Protein AF-A0AAN8F8U1-F1 (afdb_monomer_lite)

Sequence (210 aa):
MSDAEDRLMVDLFRGYNSLVQPVRNKTELPMIVKIAMQLILLINVDEKEQVMHTNVWLTLKWRDFQMQWEPKDYDGITQIRVAPDKIWLPDIVLFNNADGNYEVSFMCNALVHHTGEVLWVPPAIYRSSCIIAKMDFHLIQYRDDWKFVATVVDRVLLYGFFGITLGGTIGILFSAPTIFERVDEQKRLQKLINLYKQGLPENDTYTPLL

Structure (mmCIF, N/CA/C/O backbone):
data_AF-A0AAN8F8U1-F1
#
_entry.id   AF-A0AAN8F8U1-F1
#
loop_
_atom_site.group_PDB
_atom_site.id
_atom_site.type_symbol
_atom_site.label_atom_id
_atom_site.label_alt_id
_atom_site.label_comp_id
_atom_site.label_asym_id
_atom_site.label_entity_id
_atom_site.label_seq_id
_atom_site.pdbx_PDB_ins_code
_atom_site.Cartn_x
_atom_site.Cartn_y
_atom_site.Cartn_z
_atom_site.occupancy
_atom_site.B_iso_or_equiv
_atom_site.auth_seq_id
_atom_site.auth_comp_id
_atom_site.auth_asym_id
_atom_site.auth_atom_id
_atom_site.pdbx_PDB_model_num
ATOM 1 N N . MET A 1 1 ? -6.696 -18.655 22.437 1.00 59.41 1 MET A N 1
ATOM 2 C CA . MET A 1 1 ? -6.944 -17.280 22.900 1.00 59.41 1 MET A CA 1
ATOM 3 C C . MET A 1 1 ? -6.844 -17.313 24.417 1.00 59.41 1 MET A C 1
ATOM 5 O O . MET A 1 1 ? -7.156 -18.362 24.974 1.00 59.41 1 MET A O 1
ATOM 9 N N . SER A 1 2 ? -6.310 -16.284 25.078 1.00 79.56 2 SER A N 1
ATOM 10 C CA . SER A 1 2 ? -6.397 -16.225 26.546 1.00 79.56 2 SER A CA 1
ATOM 11 C C . SER A 1 2 ? -7.830 -15.871 26.948 1.00 79.56 2 SER A C 1
ATOM 13 O O . SER A 1 2 ? -8.499 -15.138 26.220 1.00 79.56 2 SER A O 1
ATOM 15 N N . ASP A 1 3 ? -8.297 -16.340 28.107 1.00 89.69 3 ASP A N 1
ATOM 16 C CA . ASP A 1 3 ? -9.652 -16.027 28.592 1.00 89.69 3 ASP A CA 1
ATOM 17 C C . ASP A 1 3 ? -9.900 -14.504 28.652 1.00 89.69 3 ASP A C 1
ATOM 19 O O . ASP A 1 3 ? -11.004 -14.030 28.392 1.00 89.69 3 ASP A O 1
ATOM 23 N N . ALA A 1 4 ? -8.860 -13.713 28.945 1.00 91.69 4 ALA A N 1
ATOM 24 C CA . ALA A 1 4 ? -8.922 -12.253 28.944 1.00 91.69 4 ALA A CA 1
ATOM 25 C C . ALA A 1 4 ? -9.093 -11.649 27.537 1.00 91.69 4 ALA A C 1
ATOM 27 O O . ALA A 1 4 ? -9.860 -10.699 27.379 1.00 91.69 4 ALA A O 1
ATOM 28 N N . GLU A 1 5 ? -8.417 -12.193 26.521 1.00 92.19 5 GLU A N 1
ATOM 29 C CA . GLU A 1 5 ? -8.546 -11.750 25.126 1.00 92.19 5 GLU A CA 1
ATOM 30 C C . GLU A 1 5 ? -9.932 -12.090 24.562 1.00 92.19 5 GLU A C 1
ATOM 32 O O . GLU A 1 5 ? -10.540 -11.259 23.890 1.00 92.19 5 GLU A O 1
ATOM 37 N N . ASP A 1 6 ? -10.476 -13.264 24.901 1.00 92.75 6 ASP A N 1
ATOM 38 C CA . ASP A 1 6 ? -11.839 -13.655 24.522 1.00 92.75 6 ASP A CA 1
ATOM 39 C C . ASP A 1 6 ? -12.890 -12.717 25.129 1.00 92.75 6 ASP A C 1
ATOM 41 O O . ASP A 1 6 ? -13.785 -12.248 24.421 1.00 92.75 6 ASP A O 1
ATOM 45 N N . ARG A 1 7 ? -12.766 -12.385 26.422 1.00 94.31 7 ARG A N 1
ATOM 46 C CA . ARG A 1 7 ? -13.644 -11.396 27.073 1.00 94.31 7 ARG A CA 1
ATOM 47 C C . ARG A 1 7 ? -13.543 -10.027 26.410 1.00 94.31 7 ARG A C 1
ATOM 49 O O . ARG A 1 7 ? -14.573 -9.444 26.092 1.00 94.31 7 ARG A O 1
ATOM 56 N N . LEU A 1 8 ? -12.321 -9.548 26.156 1.00 94.62 8 LEU A N 1
ATOM 57 C CA . LEU A 1 8 ? -12.093 -8.269 25.483 1.00 94.62 8 LEU A CA 1
ATOM 58 C C . LEU A 1 8 ? -12.766 -8.241 24.110 1.00 94.62 8 LEU A C 1
ATOM 60 O O . LEU A 1 8 ? -13.444 -7.275 23.780 1.00 94.62 8 LEU A O 1
ATOM 64 N N . MET A 1 9 ? -12.616 -9.307 23.322 1.00 93.12 9 MET A N 1
ATOM 65 C CA . MET A 1 9 ? -13.273 -9.426 22.022 1.00 93.12 9 MET A CA 1
ATOM 66 C C . MET A 1 9 ? -14.799 -9.351 22.161 1.00 93.12 9 MET A C 1
ATOM 68 O O . MET A 1 9 ? -15.445 -8.600 21.435 1.00 93.12 9 MET A O 1
ATOM 72 N N . VAL A 1 10 ? -15.394 -10.089 23.100 1.00 93.56 10 VAL A N 1
ATOM 73 C CA . VAL A 1 10 ? -16.848 -10.051 23.318 1.00 93.56 10 VAL A CA 1
ATOM 74 C C . VAL A 1 10 ? -17.315 -8.650 23.713 1.00 93.56 10 VAL A C 1
ATOM 76 O O . VAL A 1 10 ? -18.301 -8.173 23.153 1.00 93.56 10 VAL A O 1
ATOM 79 N N . ASP A 1 11 ? -16.609 -7.982 24.624 1.00 93.62 11 ASP A N 1
ATOM 80 C CA . ASP A 1 11 ? -16.982 -6.657 25.121 1.00 93.62 11 ASP A CA 1
ATOM 81 C C . ASP A 1 11 ? -16.812 -5.566 24.054 1.00 93.62 11 ASP A C 1
ATOM 83 O O . ASP A 1 11 ? -17.699 -4.726 23.893 1.00 93.62 11 ASP A O 1
ATOM 87 N N . LEU A 1 12 ? -15.733 -5.613 23.265 1.00 92.88 12 LEU A N 1
ATOM 88 C CA . LEU A 1 12 ? -15.447 -4.636 22.209 1.00 92.88 12 LEU A CA 1
ATOM 89 C C . LEU A 1 12 ? -16.451 -4.710 21.053 1.00 92.88 12 LEU A C 1
ATOM 91 O O . LEU A 1 12 ? -16.868 -3.686 20.516 1.00 92.88 12 LEU A O 1
ATOM 95 N N . PHE A 1 13 ? -16.845 -5.926 20.665 1.00 93.69 13 PHE A N 1
ATOM 96 C CA . PHE A 1 13 ? -17.771 -6.151 19.551 1.00 93.69 13 PHE A CA 1
ATOM 97 C C . PHE A 1 13 ? -19.243 -6.147 19.975 1.00 93.69 13 PHE A C 1
ATOM 99 O O . PHE A 1 13 ? -20.135 -6.292 19.132 1.00 93.69 13 PHE A O 1
ATOM 106 N N . ARG A 1 14 ? -19.542 -5.942 21.262 1.00 92.69 14 ARG A N 1
ATOM 107 C CA . ARG A 1 14 ? -20.914 -5.898 21.765 1.00 92.69 14 ARG A CA 1
ATOM 108 C C . ARG A 1 14 ? -21.636 -4.640 21.281 1.00 92.69 14 ARG A C 1
ATOM 110 O O . ARG A 1 14 ? -21.518 -3.569 21.862 1.00 92.69 14 ARG A O 1
ATOM 117 N N . GLY A 1 15 ? -22.447 -4.795 20.236 1.00 87.62 15 GLY A N 1
ATOM 118 C CA . GLY A 1 15 ? -23.205 -3.687 19.644 1.00 87.62 15 GLY A CA 1
ATOM 119 C C . GLY A 1 15 ? -22.380 -2.796 18.712 1.00 87.62 15 GLY A C 1
ATOM 120 O O . GLY A 1 15 ? -22.877 -1.756 18.283 1.00 87.62 15 GLY A O 1
ATOM 121 N N . TYR A 1 16 ? -21.155 -3.208 18.372 1.00 92.69 16 TYR A N 1
ATOM 122 C CA . TYR A 1 16 ? -20.352 -2.542 17.355 1.00 92.69 16 TYR A CA 1
ATOM 123 C C . TYR A 1 16 ? -20.955 -2.779 15.967 1.00 92.69 16 TYR A C 1
ATOM 125 O O . TYR A 1 16 ? -21.299 -3.907 15.611 1.00 92.69 16 TYR A O 1
ATOM 133 N N . ASN A 1 17 ? -21.067 -1.717 15.172 1.00 89.56 17 ASN A N 1
ATOM 134 C CA . ASN A 1 17 ? -21.551 -1.793 13.800 1.00 89.56 17 ASN A CA 1
ATOM 135 C C . ASN A 1 17 ? -20.441 -1.373 12.831 1.00 89.56 17 ASN A C 1
ATOM 137 O O . ASN A 1 17 ? -20.145 -0.186 12.711 1.00 89.56 17 ASN A O 1
ATOM 141 N N . SER A 1 18 ? -19.871 -2.343 12.113 1.00 90.12 18 SER A N 1
ATOM 142 C CA . SER A 1 18 ? -18.787 -2.123 11.145 1.00 90.12 18 SER A CA 1
ATOM 143 C C . SER A 1 18 ? -19.204 -1.323 9.908 1.00 90.12 18 SER A C 1
ATOM 145 O O . SER A 1 18 ? -18.340 -0.812 9.203 1.00 90.12 18 SER A O 1
ATOM 147 N N . LEU A 1 19 ? -20.505 -1.159 9.645 1.00 87.44 19 LEU A N 1
ATOM 148 C CA . LEU A 1 19 ? -21.010 -0.370 8.514 1.00 87.44 19 LEU A CA 1
ATOM 149 C C . LEU A 1 19 ? -21.050 1.135 8.805 1.00 87.44 19 LEU A C 1
ATOM 151 O O . LEU A 1 19 ? -21.242 1.939 7.894 1.00 87.44 19 LEU A O 1
ATOM 155 N N . VAL A 1 20 ? -20.920 1.532 10.072 1.00 85.88 20 VAL A N 1
ATOM 156 C CA . VAL A 1 20 ? -21.044 2.929 10.487 1.00 85.88 20 VAL A CA 1
ATOM 157 C C . VAL A 1 20 ? -19.661 3.498 10.750 1.00 85.88 20 VAL A C 1
ATOM 159 O O . VAL A 1 20 ? -18.906 2.976 11.565 1.00 85.88 20 VAL A O 1
ATOM 162 N N . GLN A 1 21 ? -19.350 4.611 10.086 1.00 86.25 21 GLN A N 1
ATOM 163 C CA . GLN A 1 21 ? -18.108 5.331 10.337 1.00 86.25 21 GLN A CA 1
ATOM 164 C C . GLN A 1 21 ? -18.027 5.745 11.818 1.00 86.25 21 GLN A C 1
ATOM 166 O O . GLN A 1 21 ? -18.984 6.340 12.331 1.00 86.25 21 GLN A O 1
ATOM 171 N N . PRO A 1 22 ? -16.896 5.504 12.505 1.00 81.94 22 PRO A N 1
ATOM 172 C CA . PRO A 1 22 ? -16.752 5.821 13.919 1.00 81.94 22 PRO A CA 1
ATOM 173 C C . PRO A 1 22 ? -16.538 7.329 14.131 1.00 81.94 22 PRO A C 1
ATOM 175 O O . PRO A 1 22 ? -15.435 7.801 14.404 1.00 81.94 22 PRO A O 1
ATOM 178 N N . VAL A 1 23 ? -17.626 8.099 14.051 1.00 82.56 23 VAL A N 1
ATOM 179 C CA . VAL A 1 23 ? -17.681 9.532 14.379 1.00 82.56 23 VAL A CA 1
ATOM 180 C C . VAL A 1 23 ? -18.523 9.737 15.640 1.00 82.56 23 VAL A C 1
ATOM 182 O O . VAL A 1 23 ? -19.665 9.287 15.697 1.00 82.56 23 VAL A O 1
ATOM 185 N N . ARG A 1 24 ? -17.976 10.426 16.652 1.00 76.62 24 ARG A N 1
ATOM 186 C CA . ARG A 1 24 ? -18.664 10.669 17.937 1.00 76.62 24 ARG A CA 1
ATOM 187 C C . ARG A 1 24 ? -19.892 11.562 17.785 1.00 76.62 24 ARG A C 1
ATOM 189 O O . ARG A 1 24 ? -20.952 11.239 18.303 1.00 76.62 24 ARG A O 1
ATOM 196 N N . ASN A 1 25 ? -19.744 12.670 17.062 1.00 81.31 25 ASN A N 1
ATOM 197 C CA . ASN A 1 25 ? -20.810 13.625 16.784 1.00 81.31 25 ASN A CA 1
ATOM 198 C C . ASN A 1 25 ? -20.669 14.158 15.357 1.00 81.31 25 ASN A C 1
ATOM 200 O O . ASN A 1 25 ? -19.570 14.487 14.925 1.00 81.31 25 ASN A O 1
ATOM 204 N N . LYS A 1 26 ? -21.784 14.337 14.638 1.00 71.56 26 LYS A N 1
ATOM 205 C CA . LYS A 1 26 ? -21.776 14.925 13.280 1.00 71.56 26 LYS A CA 1
ATOM 206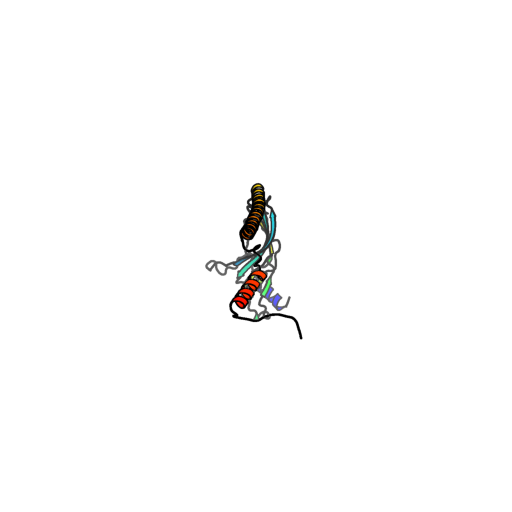 C C . LYS A 1 26 ? -21.285 16.381 13.243 1.00 71.56 26 LYS A C 1
ATOM 208 O O . LYS A 1 26 ? -20.990 16.896 12.173 1.00 71.56 26 LYS A O 1
ATOM 213 N N . THR A 1 27 ? -21.243 17.040 14.399 1.00 78.69 27 THR A N 1
ATOM 214 C CA . THR A 1 27 ? -20.740 18.405 14.600 1.00 78.69 27 THR A CA 1
ATOM 215 C C . THR A 1 27 ? -19.259 18.461 14.985 1.00 78.69 27 THR A C 1
ATOM 217 O O . THR A 1 27 ? -18.688 19.549 14.998 1.00 78.69 27 THR A O 1
ATOM 220 N N . GLU A 1 28 ? -18.634 17.328 15.317 1.00 75.31 28 GLU A N 1
ATOM 221 C CA . GLU A 1 28 ? -17.207 17.252 15.644 1.00 75.31 28 GLU A CA 1
ATOM 222 C C . GLU A 1 28 ? -16.328 17.165 14.388 1.00 75.31 28 GLU A C 1
ATOM 224 O O . GLU A 1 28 ? -16.803 16.996 13.264 1.00 75.31 28 GLU A O 1
ATOM 229 N N . LEU A 1 29 ? -15.014 17.300 14.600 1.00 71.94 29 LEU A N 1
ATOM 230 C CA . LEU A 1 29 ? -14.003 17.170 13.555 1.00 71.94 29 LEU A CA 1
ATOM 231 C C . LEU A 1 29 ? -14.134 15.823 12.815 1.00 71.94 29 LEU A C 1
ATOM 233 O O . LEU A 1 29 ? -14.373 14.793 13.452 1.00 71.94 29 LEU A O 1
ATOM 237 N N . PRO A 1 30 ? -13.934 15.807 11.485 1.00 80.31 30 PRO A N 1
ATOM 238 C CA . PRO A 1 30 ? -14.009 14.583 10.700 1.00 80.31 30 PRO A CA 1
ATOM 239 C C . PRO A 1 30 ? -12.903 13.601 11.103 1.00 80.31 30 PRO A C 1
ATOM 241 O O . PRO A 1 30 ? -11.796 13.992 11.480 1.00 80.31 30 PRO A O 1
ATOM 244 N N . MET A 1 31 ? -13.192 12.305 10.987 1.00 85.19 31 MET A N 1
ATOM 245 C CA . MET A 1 31 ? -12.210 11.251 11.231 1.00 85.19 31 MET A CA 1
ATOM 246 C C . MET A 1 31 ? -11.082 11.319 10.190 1.00 85.19 31 MET A C 1
ATOM 248 O O . MET A 1 31 ? -11.328 11.287 8.985 1.00 85.19 31 MET A O 1
ATOM 252 N N . ILE A 1 32 ? -9.835 11.375 10.662 1.00 89.62 32 ILE A N 1
ATOM 253 C CA . ILE A 1 32 ? -8.645 11.452 9.808 1.00 89.62 32 ILE A CA 1
ATOM 254 C C . ILE A 1 32 ? -8.097 10.045 9.572 1.00 89.62 32 ILE A C 1
ATOM 256 O O . ILE A 1 32 ? -7.646 9.380 10.507 1.00 89.62 32 ILE A O 1
ATOM 260 N N . VAL A 1 33 ? -8.076 9.627 8.308 1.00 93.50 33 VAL A N 1
ATOM 261 C CA . VAL A 1 33 ? -7.390 8.411 7.860 1.00 93.50 33 VAL A CA 1
ATOM 262 C C . VAL A 1 33 ? -6.030 8.811 7.302 1.00 93.50 33 VAL A C 1
ATOM 264 O O . VAL A 1 33 ? -5.937 9.563 6.333 1.00 93.50 33 VAL A O 1
ATOM 267 N N . LYS A 1 34 ? -4.957 8.326 7.926 1.00 95.12 34 LYS A N 1
ATOM 268 C CA . LYS A 1 34 ? -3.591 8.487 7.426 1.00 95.12 34 LYS A CA 1
ATOM 269 C C . LYS A 1 34 ? -3.290 7.336 6.480 1.00 95.12 34 LYS A C 1
ATOM 271 O O . LYS A 1 34 ? -3.396 6.174 6.866 1.00 95.12 34 LYS A O 1
ATOM 276 N N . ILE A 1 35 ? -2.902 7.686 5.263 1.00 94.50 35 ILE A N 1
ATOM 277 C CA . ILE A 1 35 ? -2.573 6.743 4.202 1.00 94.50 35 ILE A CA 1
ATOM 278 C C . ILE A 1 35 ? -1.092 6.912 3.890 1.00 94.50 35 ILE A C 1
ATOM 280 O O . ILE A 1 35 ? -0.622 8.026 3.661 1.00 94.50 35 ILE A O 1
ATOM 284 N N . ALA A 1 36 ? -0.360 5.809 3.873 1.00 95.12 36 ALA A N 1
ATOM 285 C CA . ALA A 1 36 ? 0.977 5.740 3.312 1.00 95.12 36 ALA A CA 1
ATOM 286 C C . ALA A 1 36 ? 1.054 4.544 2.366 1.00 95.12 36 ALA A C 1
ATOM 288 O O . ALA A 1 36 ? 0.406 3.526 2.585 1.00 95.12 36 ALA A O 1
ATOM 289 N N . MET A 1 37 ? 1.843 4.669 1.307 1.00 93.31 37 MET A N 1
ATOM 290 C CA . MET A 1 37 ? 2.039 3.608 0.327 1.00 93.31 37 MET A CA 1
ATOM 291 C C . MET A 1 37 ? 3.528 3.328 0.209 1.00 93.31 37 MET A C 1
ATOM 293 O O . MET A 1 37 ? 4.321 4.246 0.001 1.00 93.31 37 MET A O 1
ATOM 297 N N . GLN A 1 38 ? 3.893 2.059 0.321 1.00 95.06 38 GLN A N 1
ATOM 298 C CA . GLN A 1 38 ? 5.248 1.589 0.097 1.00 95.06 38 GLN A CA 1
ATOM 299 C C . GLN A 1 38 ? 5.273 0.739 -1.171 1.00 95.06 38 GLN A C 1
ATOM 301 O O . GLN A 1 38 ? 4.654 -0.322 -1.225 1.00 95.06 38 GLN A O 1
ATOM 306 N N . LEU A 1 39 ? 5.992 1.204 -2.194 1.00 94.88 39 LEU A N 1
ATOM 307 C CA . LEU A 1 39 ? 6.272 0.403 -3.382 1.00 94.88 39 LEU A CA 1
ATOM 308 C C . LEU A 1 39 ? 7.339 -0.634 -3.031 1.00 94.88 39 LEU A C 1
ATOM 310 O O . LEU A 1 39 ? 8.467 -0.271 -2.704 1.00 94.88 39 LEU A O 1
ATOM 314 N N . ILE A 1 40 ? 6.976 -1.913 -3.096 1.00 94.12 40 ILE A N 1
ATOM 315 C CA . ILE A 1 40 ? 7.893 -3.024 -2.833 1.00 94.12 40 ILE A CA 1
ATOM 316 C C . ILE A 1 40 ? 8.633 -3.397 -4.112 1.00 94.12 40 ILE A C 1
ATOM 318 O O . ILE A 1 40 ? 9.857 -3.503 -4.120 1.00 94.12 40 ILE A O 1
ATOM 322 N N . LEU A 1 41 ? 7.887 -3.600 -5.199 1.00 94.88 41 LEU A N 1
ATOM 323 C CA . LEU A 1 41 ? 8.448 -4.041 -6.470 1.00 94.88 41 LEU A CA 1
ATOM 324 C C . LEU A 1 41 ? 7.593 -3.568 -7.644 1.00 94.88 41 LEU A C 1
ATOM 326 O O . LEU A 1 41 ? 6.363 -3.609 -7.596 1.00 94.88 41 LEU A O 1
ATOM 330 N N . LEU A 1 42 ? 8.267 -3.205 -8.732 1.00 94.00 42 LEU A N 1
ATOM 331 C CA . LEU A 1 42 ? 7.671 -3.124 -10.058 1.00 94.00 42 LEU A CA 1
ATOM 332 C C . LEU A 1 42 ? 7.693 -4.521 -10.695 1.00 94.00 42 LEU A C 1
ATOM 334 O O . LEU A 1 42 ? 8.760 -5.006 -11.061 1.00 94.00 42 LEU A O 1
ATOM 338 N N . ILE A 1 43 ? 6.537 -5.187 -10.767 1.00 92.94 43 ILE A N 1
ATOM 339 C CA . ILE A 1 43 ? 6.429 -6.577 -11.240 1.00 92.94 43 ILE A CA 1
ATOM 340 C C . ILE A 1 43 ? 6.567 -6.627 -12.762 1.00 92.94 43 ILE A C 1
ATOM 342 O O . ILE A 1 43 ? 7.334 -7.425 -13.291 1.00 92.94 43 ILE A O 1
ATOM 346 N N . ASN A 1 44 ? 5.786 -5.803 -13.463 1.00 91.25 44 ASN A N 1
ATOM 347 C CA . ASN A 1 44 ? 5.746 -5.771 -14.921 1.00 91.25 44 ASN A CA 1
ATOM 348 C C . ASN A 1 44 ? 5.254 -4.400 -15.409 1.00 91.25 44 ASN A C 1
ATOM 350 O O . ASN A 1 44 ? 4.496 -3.720 -14.718 1.00 91.25 44 ASN A O 1
ATOM 354 N N . VAL A 1 45 ? 5.674 -4.020 -16.608 1.00 90.81 45 VAL A N 1
ATOM 355 C CA . VAL A 1 45 ? 5.202 -2.861 -17.358 1.00 90.81 45 VAL A CA 1
ATOM 356 C C . VAL A 1 45 ? 4.793 -3.365 -18.739 1.00 90.81 45 VAL A C 1
ATOM 358 O O . VAL A 1 45 ? 5.649 -3.706 -19.552 1.00 90.81 45 VAL A O 1
ATOM 361 N N . ASP A 1 46 ? 3.489 -3.431 -18.997 1.00 88.94 46 ASP A N 1
ATOM 362 C CA . ASP A 1 46 ? 2.956 -3.775 -20.310 1.00 88.94 46 ASP A CA 1
ATOM 363 C C . ASP A 1 46 ? 2.780 -2.502 -21.141 1.00 88.94 46 ASP A C 1
ATOM 365 O O . ASP A 1 46 ? 1.855 -1.713 -20.943 1.00 88.94 46 ASP A O 1
ATOM 369 N N . GLU A 1 47 ? 3.698 -2.292 -22.081 1.00 85.62 47 GLU A N 1
ATOM 370 C CA . GLU A 1 47 ? 3.667 -1.139 -22.980 1.00 85.62 47 GLU A CA 1
ATOM 371 C C . GLU A 1 47 ? 2.545 -1.217 -24.022 1.00 85.62 47 GLU A C 1
ATOM 373 O O . GLU A 1 47 ? 2.122 -0.180 -24.533 1.00 85.62 47 GLU A O 1
ATOM 378 N N . LYS A 1 48 ? 2.070 -2.420 -24.376 1.00 85.12 48 LYS A N 1
ATOM 379 C CA . LYS A 1 48 ? 0.999 -2.583 -25.369 1.00 85.12 48 LYS A CA 1
ATOM 380 C C . LYS A 1 48 ? -0.353 -2.275 -24.747 1.00 85.12 48 LYS A C 1
ATOM 382 O O . LYS A 1 48 ? -1.116 -1.510 -25.326 1.00 85.12 48 LYS A O 1
ATOM 387 N N . GLU A 1 49 ? -0.592 -2.822 -23.561 1.00 87.38 49 GLU A N 1
ATOM 388 C CA . GLU A 1 49 ? -1.835 -2.620 -22.813 1.00 87.38 49 GLU A CA 1
ATOM 389 C C . GLU A 1 49 ? -1.824 -1.317 -21.995 1.00 87.38 49 GLU A C 1
ATOM 391 O O . GLU A 1 49 ? -2.859 -0.904 -21.483 1.00 87.38 49 GLU A O 1
ATOM 396 N N . GLN A 1 50 ? -0.673 -0.634 -21.897 1.00 89.56 50 GLN A N 1
ATOM 397 C CA . GLN A 1 50 ? -0.496 0.599 -21.115 1.00 89.56 50 GLN A CA 1
ATOM 398 C C . GLN A 1 50 ? -0.793 0.381 -19.617 1.00 89.56 50 GLN A C 1
ATOM 400 O O . GLN A 1 50 ? -1.402 1.219 -18.945 1.00 89.56 50 GLN A O 1
ATOM 405 N N . VAL A 1 51 ? -0.342 -0.762 -19.080 1.00 90.94 51 VAL A N 1
ATOM 406 C CA . VAL A 1 51 ? -0.602 -1.194 -17.696 1.00 90.94 51 VAL A CA 1
ATOM 407 C C . VAL A 1 51 ? 0.693 -1.445 -16.936 1.00 90.94 51 VAL A C 1
ATOM 409 O O . VAL A 1 51 ? 1.586 -2.157 -17.388 1.00 90.94 51 VAL A O 1
ATOM 412 N N . MET A 1 52 ? 0.780 -0.903 -15.724 1.00 91.44 52 MET A N 1
ATOM 413 C CA . MET A 1 52 ? 1.862 -1.157 -14.782 1.00 91.44 52 MET A CA 1
ATOM 414 C C . MET A 1 52 ? 1.378 -2.062 -13.642 1.00 91.44 52 MET A C 1
ATOM 416 O O . MET A 1 52 ? 0.425 -1.745 -12.932 1.00 91.44 52 MET A O 1
ATOM 420 N N . HIS A 1 53 ? 2.073 -3.180 -13.437 1.00 91.69 53 HIS A N 1
ATOM 421 C CA . HIS A 1 53 ? 1.852 -4.107 -12.332 1.00 91.69 53 HIS A CA 1
ATOM 422 C C . HIS A 1 53 ? 2.835 -3.807 -11.200 1.00 91.69 53 HIS A C 1
ATOM 424 O O . HIS A 1 53 ? 4.048 -3.960 -11.363 1.00 91.69 53 HIS A O 1
ATOM 430 N N . THR A 1 54 ? 2.329 -3.430 -10.031 1.00 91.88 54 THR A N 1
ATOM 431 C CA . THR A 1 54 ? 3.150 -3.096 -8.857 1.00 91.88 54 THR A CA 1
ATOM 432 C C . THR A 1 54 ? 2.736 -3.905 -7.637 1.00 91.88 54 THR A C 1
ATOM 434 O O . THR A 1 54 ? 1.552 -4.130 -7.404 1.00 91.88 54 THR A O 1
ATOM 437 N N . ASN A 1 55 ? 3.719 -4.347 -6.854 1.00 92.56 55 ASN A N 1
ATOM 438 C CA . ASN A 1 55 ? 3.506 -4.887 -5.516 1.00 92.56 55 ASN A CA 1
ATOM 439 C C . ASN A 1 55 ? 3.681 -3.745 -4.516 1.00 92.56 55 ASN A C 1
ATOM 441 O O . ASN A 1 55 ? 4.774 -3.176 -4.415 1.00 92.56 55 ASN A O 1
ATOM 445 N N . VAL A 1 56 ? 2.612 -3.403 -3.804 1.00 91.69 56 VAL A N 1
ATOM 446 C CA . VAL A 1 56 ? 2.604 -2.305 -2.840 1.00 91.69 56 VAL A CA 1
ATOM 447 C C . VAL A 1 56 ? 2.078 -2.770 -1.492 1.00 91.69 56 VAL A C 1
ATOM 449 O O . VAL A 1 56 ? 1.207 -3.635 -1.402 1.00 91.69 56 VAL A O 1
ATOM 452 N N . TRP A 1 57 ? 2.586 -2.160 -0.428 1.00 92.75 57 TRP A N 1
ATOM 453 C CA . TRP A 1 57 ? 1.984 -2.237 0.897 1.00 92.75 57 TRP A CA 1
ATOM 454 C C . TRP A 1 57 ? 1.279 -0.918 1.186 1.00 92.75 57 TRP A C 1
ATOM 456 O O . TRP A 1 57 ? 1.897 0.151 1.149 1.00 92.75 57 TRP A O 1
ATOM 466 N N . LEU A 1 58 ? -0.023 -0.994 1.447 1.00 91.44 58 LEU A N 1
ATOM 467 C CA . LEU A 1 58 ? -0.817 0.155 1.864 1.00 91.44 58 LEU A CA 1
ATOM 468 C C . LEU A 1 58 ? -0.843 0.184 3.377 1.00 91.44 58 LEU A C 1
ATOM 470 O O . LEU A 1 58 ? -1.303 -0.762 3.990 1.00 91.44 58 LEU A O 1
ATOM 474 N N . THR A 1 59 ? -0.388 1.268 3.978 1.00 94.25 59 THR A N 1
ATOM 475 C CA . THR A 1 59 ? -0.456 1.476 5.419 1.00 94.25 59 THR A CA 1
ATOM 476 C C . THR A 1 59 ? -1.587 2.442 5.710 1.00 94.25 59 THR A C 1
ATOM 478 O O . THR A 1 59 ? -1.503 3.631 5.391 1.00 94.25 59 THR A O 1
ATOM 481 N N . LEU A 1 60 ? -2.640 1.924 6.329 1.00 95.00 60 LEU A N 1
ATOM 482 C CA . LEU A 1 60 ? -3.837 2.662 6.696 1.00 95.00 60 LEU A CA 1
ATOM 483 C C . LEU A 1 60 ? -3.898 2.778 8.205 1.00 95.00 60 LEU A C 1
ATOM 485 O O . LEU A 1 60 ? -3.789 1.787 8.926 1.00 95.00 60 LEU A O 1
ATOM 489 N N . LYS A 1 61 ? -4.042 4.011 8.680 1.00 96.12 61 LYS A N 1
ATOM 490 C CA . LYS A 1 61 ? -4.025 4.307 10.103 1.00 96.12 61 LYS A CA 1
ATOM 491 C C . LYS A 1 61 ? -5.121 5.297 10.456 1.00 96.12 61 LYS A C 1
ATOM 493 O O . LYS A 1 61 ? -5.105 6.436 9.991 1.00 96.12 61 LYS A O 1
ATOM 498 N N . TRP A 1 62 ? -6.057 4.874 11.291 1.00 94.81 62 TRP A N 1
ATOM 499 C CA . TRP A 1 62 ? -7.164 5.702 11.769 1.00 94.81 62 TRP A CA 1
ATOM 500 C C . TRP A 1 62 ? -7.401 5.463 13.257 1.00 94.81 62 TRP A C 1
ATOM 502 O O . TRP A 1 62 ? -6.726 4.649 13.888 1.00 94.81 62 TRP A O 1
ATOM 512 N N . ARG A 1 63 ? -8.329 6.222 13.840 1.00 93.19 63 ARG A N 1
ATOM 513 C CA . ARG A 1 63 ? -8.712 6.077 15.241 1.00 93.19 63 ARG A CA 1
ATOM 514 C C . ARG A 1 63 ? -10.205 5.805 15.340 1.00 93.19 63 ARG A C 1
ATOM 516 O O . ARG A 1 63 ? -10.995 6.650 14.936 1.00 93.19 63 ARG A O 1
ATOM 523 N N . ASP A 1 64 ? -10.561 4.663 15.909 1.00 92.56 64 ASP A N 1
ATOM 524 C CA . ASP A 1 64 ? -11.924 4.310 16.28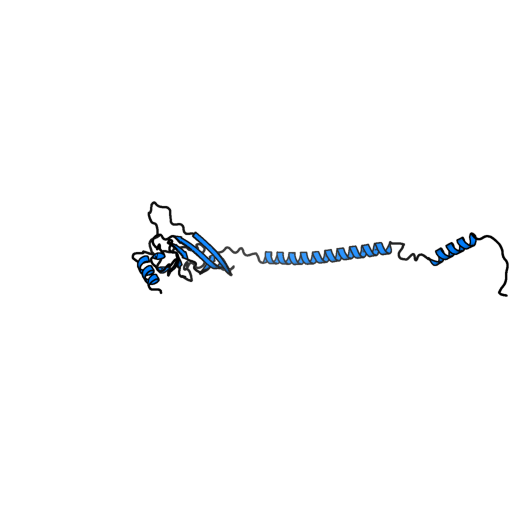5 1.00 92.56 64 ASP A CA 1
ATOM 525 C C . ASP A 1 64 ? -12.108 4.575 17.789 1.00 92.56 64 ASP A C 1
ATOM 527 O O . ASP A 1 64 ? -11.306 4.160 18.628 1.00 92.56 64 ASP A O 1
ATOM 531 N N . PHE A 1 65 ? -13.137 5.336 18.152 1.00 89.12 65 PHE A N 1
ATOM 532 C CA . PHE A 1 65 ? -13.405 5.658 19.553 1.00 89.12 65 PHE A CA 1
ATOM 533 C C . PHE A 1 65 ? -14.128 4.535 20.305 1.00 89.12 65 PHE A C 1
ATOM 535 O O . PHE A 1 65 ? -14.089 4.542 21.532 1.00 89.12 65 PHE A O 1
ATOM 542 N N . GLN A 1 66 ? -14.789 3.617 19.594 1.00 89.62 66 GLN A N 1
ATOM 543 C CA . GLN A 1 66 ? -15.502 2.479 20.180 1.00 89.62 66 GLN A CA 1
ATOM 544 C C . GLN A 1 66 ? -14.535 1.351 20.548 1.00 89.62 66 GLN A C 1
ATOM 546 O O . GLN A 1 66 ? -14.809 0.574 21.454 1.00 89.62 66 GLN A O 1
ATOM 551 N N . MET A 1 67 ? -13.374 1.296 19.889 1.00 91.38 67 MET A N 1
ATOM 552 C CA . MET A 1 67 ? -12.363 0.260 20.099 1.00 91.38 67 MET A CA 1
ATOM 553 C C . MET A 1 67 ? -11.323 0.632 21.163 1.00 91.38 67 MET A C 1
ATOM 555 O O . MET A 1 67 ? -10.123 0.495 20.944 1.00 91.38 67 MET A O 1
ATOM 559 N N . GLN A 1 68 ? -11.768 1.157 22.304 1.00 93.75 68 GLN A N 1
ATOM 560 C CA . GLN A 1 68 ? -10.887 1.597 23.391 1.00 93.75 68 GLN A CA 1
ATOM 561 C C . GLN A 1 68 ? -11.099 0.737 24.629 1.00 93.75 68 GLN A C 1
ATOM 563 O O . GLN A 1 68 ? -12.234 0.471 25.015 1.00 93.75 68 GLN A O 1
ATOM 568 N N . TRP A 1 69 ? -10.006 0.337 25.269 1.00 95.31 69 TRP A N 1
ATOM 569 C CA . TRP A 1 69 ? -10.047 -0.393 26.533 1.00 95.31 69 TRP A CA 1
ATOM 570 C C . TRP A 1 69 ? -8.865 -0.005 27.417 1.00 95.31 69 TRP A C 1
ATOM 572 O O . TRP A 1 69 ? -7.849 0.516 26.949 1.00 95.31 69 TRP A O 1
ATOM 582 N N . GLU A 1 70 ? -8.996 -0.270 28.713 1.00 96.56 70 GLU A N 1
ATOM 583 C CA . GLU A 1 70 ? -7.903 -0.115 29.662 1.00 96.56 70 GLU A CA 1
ATOM 584 C C . GLU A 1 70 ? -7.163 -1.459 29.783 1.00 96.56 70 GLU A C 1
ATOM 586 O O . GLU A 1 70 ? -7.776 -2.460 30.162 1.00 96.56 70 GLU A O 1
ATOM 591 N N . PRO A 1 71 ? -5.849 -1.532 29.493 1.00 96.25 71 PRO A N 1
ATOM 592 C CA . PRO A 1 71 ? -5.099 -2.788 29.570 1.00 96.25 71 PRO A CA 1
ATOM 593 C C . PRO A 1 71 ? -5.177 -3.467 30.943 1.00 96.25 71 PRO A C 1
ATOM 595 O O . PRO A 1 71 ? -5.088 -4.687 31.033 1.00 96.25 71 PRO A O 1
ATOM 598 N N . LYS A 1 72 ? -5.368 -2.694 32.019 1.00 95.69 72 LYS A N 1
ATOM 599 C CA . LYS A 1 72 ? -5.457 -3.206 33.396 1.00 95.69 72 LYS A CA 1
ATOM 600 C C . LYS A 1 72 ? -6.624 -4.174 33.614 1.00 95.69 72 LYS A C 1
ATOM 602 O O . LYS A 1 72 ? -6.500 -5.055 34.457 1.00 95.69 72 LYS A O 1
ATOM 607 N N . ASP A 1 73 ? -7.705 -4.039 32.848 1.00 94.94 73 ASP A N 1
ATOM 608 C CA . ASP A 1 73 ? -8.913 -4.864 32.995 1.00 94.94 73 ASP A CA 1
ATOM 609 C C . ASP A 1 73 ? -8.819 -6.201 32.227 1.00 94.94 73 ASP A C 1
ATOM 611 O O . ASP A 1 73 ? -9.618 -7.120 32.434 1.00 94.94 73 ASP A O 1
ATOM 615 N N . TYR A 1 74 ? -7.814 -6.332 31.354 1.00 95.19 74 TYR A N 1
ATOM 616 C CA . TYR A 1 74 ? -7.642 -7.454 30.427 1.00 95.19 74 TYR A CA 1
ATOM 617 C C . TYR A 1 74 ? -6.191 -7.954 30.415 1.00 95.19 74 TYR A C 1
ATOM 619 O O . TYR A 1 74 ? -5.561 -8.012 29.364 1.00 95.19 74 TYR A O 1
ATOM 627 N N . ASP A 1 75 ? -5.631 -8.276 31.585 1.00 94.31 75 ASP A N 1
ATOM 628 C CA . ASP A 1 75 ? -4.290 -8.876 31.740 1.00 94.31 75 ASP A CA 1
ATOM 629 C C . ASP A 1 75 ? -3.139 -8.104 31.058 1.00 94.31 75 ASP A C 1
ATOM 631 O O . ASP A 1 75 ? -2.132 -8.673 30.637 1.00 94.31 75 ASP A O 1
ATOM 635 N N . GLY A 1 76 ? -3.257 -6.780 30.943 1.00 94.75 76 GLY A N 1
ATOM 636 C CA . GLY A 1 76 ? -2.238 -5.932 30.326 1.00 94.75 76 GLY A CA 1
ATOM 637 C C . GLY A 1 76 ? -2.215 -5.979 28.796 1.00 94.75 76 GLY A C 1
ATOM 638 O O . GLY A 1 76 ? -1.230 -5.541 28.200 1.00 94.75 76 GLY A O 1
ATOM 639 N N . ILE A 1 77 ? -3.270 -6.477 28.140 1.00 95.38 77 ILE A N 1
ATOM 640 C CA . ILE A 1 77 ? -3.360 -6.507 26.675 1.00 95.38 77 ILE A CA 1
ATOM 641 C C . ILE A 1 77 ? -3.383 -5.073 26.127 1.00 95.38 77 ILE A C 1
ATOM 643 O O . ILE A 1 77 ? -4.298 -4.299 26.400 1.00 95.38 77 ILE A O 1
ATOM 647 N N . THR A 1 78 ? -2.384 -4.714 25.319 1.00 95.94 78 THR A N 1
ATOM 648 C CA . THR A 1 78 ? -2.257 -3.378 24.702 1.00 95.94 78 THR A CA 1
ATOM 649 C C . THR A 1 78 ? -2.651 -3.345 23.230 1.00 95.94 78 THR A C 1
ATOM 651 O O . THR A 1 78 ? -2.899 -2.267 22.686 1.00 95.94 78 THR A O 1
ATOM 654 N N . GLN A 1 79 ? -2.697 -4.504 22.574 1.00 95.69 79 GLN A N 1
ATOM 655 C CA . GLN A 1 79 ? -3.033 -4.628 21.163 1.00 95.69 79 GLN A CA 1
ATOM 656 C C . GLN A 1 79 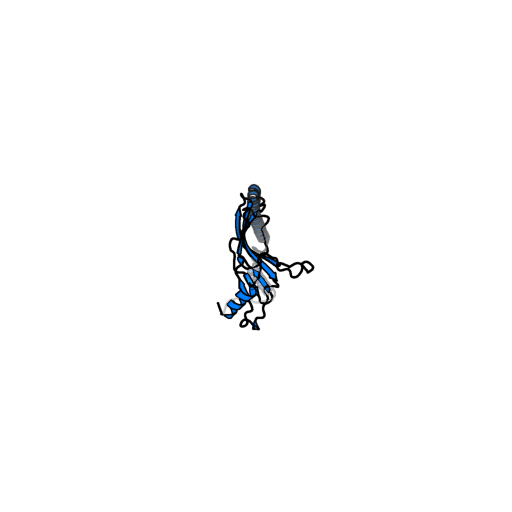? -3.662 -5.989 20.866 1.00 95.69 79 GLN A C 1
ATOM 658 O O . GLN A 1 79 ? -3.271 -6.992 21.461 1.00 95.69 79 GLN A O 1
ATOM 663 N N . ILE A 1 80 ? -4.587 -6.019 19.911 1.00 95.38 80 ILE A N 1
ATOM 664 C CA . ILE A 1 80 ? -5.256 -7.232 19.430 1.00 95.38 80 ILE A CA 1
ATOM 665 C C . ILE A 1 80 ? -5.262 -7.264 17.902 1.00 95.38 80 ILE A C 1
ATOM 667 O O . ILE A 1 80 ? -5.188 -6.225 17.242 1.00 95.38 80 ILE A O 1
ATOM 671 N N . ARG A 1 81 ? -5.345 -8.466 17.325 1.00 94.88 81 ARG A N 1
ATOM 672 C CA . ARG A 1 81 ? -5.492 -8.651 15.876 1.00 94.88 81 ARG A CA 1
ATOM 673 C C . ARG A 1 81 ? -6.932 -9.001 15.555 1.00 94.88 81 ARG A C 1
ATOM 675 O O . ARG A 1 81 ? -7.431 -10.021 16.018 1.00 94.88 81 ARG A O 1
ATOM 682 N N . VAL A 1 82 ? -7.570 -8.189 14.725 1.00 94.25 82 VAL A N 1
ATOM 683 C CA . VAL A 1 82 ? -8.970 -8.372 14.345 1.00 94.25 82 VAL A CA 1
ATOM 684 C C . VAL A 1 82 ? -9.066 -8.581 12.842 1.00 94.25 82 VAL A C 1
ATOM 686 O O . VAL A 1 82 ? -8.331 -7.970 12.066 1.00 94.25 82 VAL A O 1
ATOM 689 N N . ALA A 1 83 ? -9.958 -9.474 12.432 1.00 93.50 83 ALA A N 1
ATOM 690 C CA . ALA A 1 83 ? -10.256 -9.676 11.028 1.00 93.50 83 ALA A CA 1
ATOM 691 C C . ALA A 1 83 ? -10.932 -8.419 10.421 1.00 93.50 83 ALA A C 1
ATOM 693 O O . ALA A 1 83 ? -11.740 -7.770 11.095 1.00 93.50 83 ALA A O 1
ATOM 694 N N . PRO A 1 84 ? -10.583 -8.045 9.178 1.00 91.38 84 PRO A N 1
ATOM 695 C CA . PRO A 1 84 ? -11.024 -6.800 8.542 1.00 91.38 84 PRO A CA 1
ATOM 696 C C . PRO A 1 84 ? -12.549 -6.692 8.365 1.00 91.38 84 PRO A C 1
ATOM 698 O O . PRO A 1 84 ? -13.089 -5.595 8.380 1.00 91.38 84 PRO A O 1
ATOM 701 N N . ASP A 1 85 ? -13.252 -7.816 8.255 1.00 90.62 85 ASP A N 1
ATOM 702 C CA . ASP A 1 85 ? -14.709 -7.916 8.101 1.00 90.62 85 ASP A CA 1
ATOM 703 C C . ASP A 1 85 ? -15.503 -7.527 9.363 1.00 90.62 85 ASP A C 1
ATOM 705 O O . ASP A 1 85 ? -16.686 -7.190 9.282 1.00 90.62 85 ASP A O 1
ATOM 709 N N . LYS A 1 86 ? -14.865 -7.557 10.540 1.00 91.81 86 LYS A N 1
ATOM 710 C CA . LYS A 1 86 ? -15.513 -7.246 11.826 1.00 91.81 86 LYS A CA 1
ATOM 711 C C . LYS A 1 86 ? -15.406 -5.782 12.234 1.00 91.81 86 LYS A C 1
ATOM 713 O O . LYS A 1 86 ? -16.070 -5.368 13.184 1.00 91.81 86 LYS A O 1
ATOM 718 N N . ILE A 1 87 ? -14.562 -5.011 11.557 1.00 93.81 87 ILE A N 1
ATOM 719 C CA . ILE A 1 87 ? -14.276 -3.617 11.892 1.00 93.81 87 ILE A CA 1
ATOM 720 C C . ILE A 1 87 ? -14.684 -2.702 10.746 1.00 93.81 87 ILE A C 1
ATOM 722 O O . ILE A 1 87 ? -14.761 -3.131 9.599 1.00 93.81 87 ILE A O 1
ATOM 726 N N . TRP A 1 88 ? -14.943 -1.434 11.045 1.00 93.56 88 TRP A N 1
ATOM 727 C CA . TRP A 1 88 ? -15.079 -0.441 9.989 1.00 93.56 88 TRP A CA 1
ATOM 728 C C . TRP A 1 88 ? -13.730 -0.248 9.279 1.00 93.56 88 TRP A C 1
ATOM 730 O O . TRP A 1 88 ? -12.698 -0.079 9.936 1.00 93.56 88 TRP A O 1
ATOM 740 N N . LEU A 1 89 ? -13.746 -0.242 7.946 1.00 91.25 89 LEU A N 1
ATOM 741 C CA . LEU A 1 89 ? -12.582 0.013 7.100 1.00 91.25 89 LEU A CA 1
ATOM 742 C C . LEU A 1 89 ? -12.866 1.182 6.151 1.00 91.25 89 LEU A C 1
ATOM 744 O O . LEU A 1 89 ? -13.990 1.313 5.666 1.00 91.25 89 LEU A O 1
ATOM 748 N N . PRO A 1 90 ? -11.866 2.028 5.854 1.00 89.62 90 PRO A N 1
ATOM 749 C CA . PRO A 1 90 ? -12.010 3.044 4.825 1.00 89.62 90 PRO A CA 1
ATOM 750 C C . PRO A 1 90 ? -12.021 2.408 3.431 1.00 89.62 90 PRO A C 1
ATOM 752 O O . PRO A 1 90 ? -11.097 1.677 3.070 1.00 89.62 90 PRO A O 1
ATOM 755 N N . ASP A 1 91 ? -13.011 2.772 2.621 1.00 84.31 91 ASP A N 1
ATOM 756 C CA . ASP A 1 91 ? -13.075 2.381 1.213 1.00 84.31 91 ASP A CA 1
ATOM 757 C C . ASP A 1 91 ? -12.023 3.157 0.407 1.00 84.31 91 ASP A C 1
ATOM 759 O O . ASP A 1 91 ? -12.194 4.335 0.082 1.00 84.31 91 ASP A O 1
ATOM 763 N N . ILE A 1 92 ? -10.899 2.507 0.104 1.00 81.88 92 ILE A N 1
ATOM 764 C CA . ILE A 1 92 ? -9.810 3.086 -0.690 1.00 81.88 92 ILE A CA 1
ATOM 765 C C . ILE A 1 92 ? -9.687 2.301 -1.985 1.00 81.88 92 ILE A C 1
ATOM 767 O O . ILE A 1 92 ? -9.445 1.097 -1.975 1.00 81.88 92 ILE A O 1
ATOM 771 N N . VAL A 1 93 ? -9.827 3.010 -3.103 1.00 82.75 93 VAL A N 1
ATOM 772 C CA . VAL A 1 93 ? -9.806 2.426 -4.444 1.00 82.75 93 VAL A CA 1
ATOM 773 C C . VAL A 1 93 ? -8.755 3.097 -5.321 1.00 82.75 93 VAL A C 1
ATOM 775 O O . VAL A 1 93 ? -8.512 4.303 -5.240 1.00 82.75 93 VAL A O 1
ATOM 778 N N . LEU A 1 94 ? -8.131 2.305 -6.190 1.00 82.81 94 LEU A N 1
ATOM 779 C CA . LEU A 1 94 ? -7.213 2.798 -7.210 1.00 82.81 94 LEU A CA 1
ATOM 780 C C . LEU A 1 94 ? -8.012 3.349 -8.396 1.00 82.81 94 LEU A C 1
ATOM 782 O O . LEU A 1 94 ? -8.461 2.576 -9.228 1.00 82.81 94 LEU A O 1
ATOM 786 N N . PHE A 1 95 ? -8.177 4.666 -8.517 1.00 82.94 95 PHE A N 1
ATOM 787 C CA . PHE A 1 95 ? -8.987 5.258 -9.598 1.00 82.94 95 PHE A CA 1
ATOM 788 C C . PHE A 1 95 ? -8.522 4.884 -11.011 1.00 82.94 95 PHE A C 1
ATOM 790 O O . PHE A 1 95 ? -9.351 4.614 -11.875 1.00 82.94 95 PHE A O 1
ATOM 797 N N . ASN A 1 96 ? -7.211 4.836 -11.248 1.00 83.50 96 ASN A N 1
ATOM 798 C CA . ASN A 1 96 ? -6.627 4.464 -12.537 1.00 83.50 96 ASN A CA 1
ATOM 799 C C . ASN A 1 96 ? -6.420 2.948 -12.670 1.00 83.50 96 ASN A C 1
ATOM 801 O O . ASN A 1 96 ? -5.443 2.513 -13.271 1.00 83.50 96 ASN A O 1
ATOM 805 N N . ASN A 1 97 ? -7.294 2.136 -12.086 1.00 81.88 97 ASN A N 1
ATOM 806 C CA . ASN A 1 97 ? -7.229 0.688 -12.226 1.00 81.88 97 ASN A CA 1
ATOM 807 C C . ASN A 1 97 ? -7.523 0.266 -13.674 1.00 81.88 97 ASN A C 1
ATOM 809 O O . ASN A 1 97 ? -8.583 0.585 -14.206 1.00 81.88 97 ASN A O 1
ATOM 813 N N . ALA A 1 98 ? -6.592 -0.454 -14.300 1.00 78.62 98 ALA A N 1
ATOM 814 C CA . ALA A 1 98 ? -6.730 -0.959 -15.666 1.00 78.62 98 ALA A CA 1
ATOM 815 C C . ALA A 1 98 ? -7.653 -2.188 -15.773 1.00 78.62 98 ALA A C 1
ATOM 817 O O . ALA A 1 98 ? -8.176 -2.467 -16.846 1.00 78.62 98 ALA A O 1
ATOM 818 N N . ASP A 1 99 ? -7.863 -2.913 -14.669 1.00 72.88 99 ASP A N 1
ATOM 819 C CA . ASP A 1 99 ? -8.573 -4.201 -14.654 1.00 72.88 99 ASP A CA 1
ATOM 820 C C . ASP A 1 99 ? -10.083 -4.056 -14.382 1.00 72.88 99 ASP A C 1
ATOM 822 O O . ASP A 1 99 ? -10.837 -5.019 -14.477 1.00 72.88 99 ASP A O 1
ATOM 826 N N . GLY A 1 100 ? -10.538 -2.866 -13.968 1.00 66.38 100 GLY A N 1
ATOM 827 C CA . GLY A 1 100 ? -11.934 -2.591 -13.595 1.00 66.38 100 GLY A CA 1
ATOM 828 C C . GLY A 1 100 ? -12.429 -3.276 -12.308 1.00 66.38 100 GLY A C 1
ATOM 829 O O . GLY A 1 100 ? -13.482 -2.901 -11.800 1.00 66.38 100 GLY A O 1
ATOM 830 N N . ASN A 1 101 ? -11.677 -4.231 -11.745 1.00 68.38 101 ASN A N 1
ATOM 831 C CA . ASN A 1 101 ? -11.964 -4.859 -10.454 1.00 68.38 101 ASN A CA 1
ATOM 832 C C . ASN A 1 101 ? -11.115 -4.231 -9.335 1.00 68.38 101 ASN A C 1
ATOM 834 O O . ASN A 1 101 ? -9.891 -4.365 -9.332 1.00 68.38 101 ASN A O 1
ATOM 838 N N . TYR A 1 102 ? -11.757 -3.523 -8.404 1.00 62.22 102 TYR A N 1
ATOM 839 C CA . TYR A 1 102 ? -11.099 -2.756 -7.334 1.00 62.22 102 TYR A CA 1
ATOM 840 C C . TYR A 1 102 ? -10.834 -3.567 -6.052 1.00 62.22 102 TYR A C 1
ATOM 842 O O . TYR A 1 102 ? -10.421 -2.994 -5.046 1.00 62.22 102 TYR A O 1
ATOM 850 N N . GLU A 1 103 ? -11.077 -4.878 -6.057 1.00 60.38 103 GLU A N 1
ATOM 851 C CA . GLU A 1 103 ? -10.919 -5.717 -4.867 1.00 60.38 103 GLU A CA 1
ATOM 852 C C . GLU A 1 103 ? -9.443 -5.960 -4.495 1.00 60.38 103 GLU A C 1
ATOM 854 O O . GLU A 1 103 ? -8.592 -6.270 -5.332 1.00 60.38 103 GLU A O 1
ATOM 859 N N . VAL A 1 104 ? -9.133 -5.842 -3.199 1.00 62.59 104 VAL A N 1
ATOM 860 C CA . VAL A 1 104 ? -7.803 -6.128 -2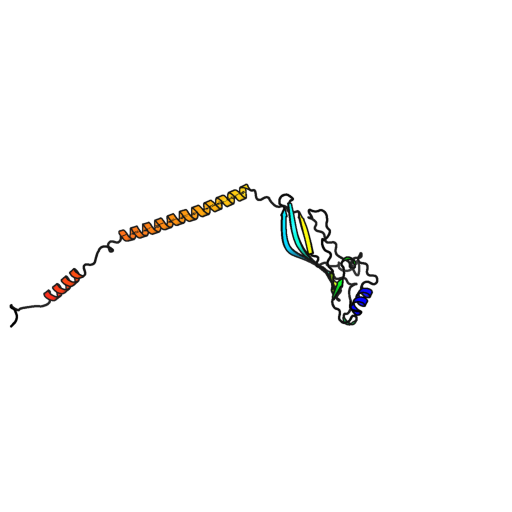.640 1.00 62.59 104 VAL A CA 1
ATOM 861 C C . VAL A 1 104 ? -7.580 -7.642 -2.617 1.00 62.59 104 VAL A C 1
ATOM 863 O O . VAL A 1 104 ? -8.378 -8.382 -2.049 1.00 62.59 104 VAL A O 1
ATOM 866 N N . SER A 1 105 ? -6.468 -8.117 -3.188 1.00 64.44 105 SER A N 1
ATOM 867 C CA . SER A 1 105 ? -6.190 -9.556 -3.347 1.00 64.44 105 SER A CA 1
ATOM 868 C C . SER A 1 105 ? -5.988 -10.316 -2.027 1.00 64.44 105 SER A C 1
ATOM 870 O O . SER A 1 105 ? -6.056 -11.544 -2.017 1.00 64.44 105 SER A O 1
ATOM 872 N N . PHE A 1 106 ? -5.704 -9.615 -0.923 1.00 76.81 106 PHE A N 1
ATOM 873 C CA . PHE A 1 106 ? -5.468 -10.227 0.382 1.00 76.81 106 PHE A CA 1
ATOM 874 C C . PHE A 1 106 ? -5.931 -9.335 1.542 1.00 76.81 106 PHE A C 1
ATOM 876 O O . PHE A 1 106 ? -5.385 -8.260 1.788 1.00 76.81 106 PHE A O 1
ATOM 883 N N . MET A 1 107 ? -6.909 -9.828 2.300 1.00 83.69 107 MET A N 1
ATOM 884 C CA . MET A 1 107 ? -7.465 -9.163 3.476 1.00 83.69 107 MET A CA 1
ATOM 885 C C . MET A 1 107 ? -6.740 -9.653 4.738 1.00 83.69 107 MET A C 1
ATOM 887 O O . MET A 1 107 ? -7.112 -10.663 5.332 1.00 83.69 107 MET A O 1
ATOM 891 N N . CYS A 1 108 ? -5.661 -8.969 5.129 1.00 91.00 108 CYS A N 1
ATOM 892 C CA . CYS A 1 108 ? -4.932 -9.289 6.360 1.00 91.00 108 CYS A CA 1
ATOM 893 C C . CYS A 1 108 ? -5.665 -8.767 7.608 1.00 91.00 108 CYS A C 1
ATOM 895 O O . CYS A 1 108 ? -6.444 -7.815 7.532 1.00 91.00 108 CYS A O 1
ATOM 897 N N . ASN A 1 109 ? -5.376 -9.359 8.771 1.00 94.94 109 ASN A N 1
ATOM 898 C CA . ASN A 1 109 ? -5.896 -8.867 10.047 1.00 94.94 109 ASN A CA 1
ATOM 899 C C . ASN A 1 109 ? -5.356 -7.462 10.347 1.00 94.94 109 ASN A C 1
ATOM 901 O O . ASN A 1 109 ? -4.158 -7.204 10.207 1.00 94.94 109 ASN A O 1
ATOM 905 N N . ALA A 1 110 ? -6.233 -6.583 10.819 1.00 95.44 110 ALA A N 1
ATOM 906 C CA . ALA A 1 110 ? -5.865 -5.276 11.336 1.00 95.44 110 ALA A CA 1
ATOM 907 C C . ALA A 1 110 ? -5.350 -5.392 12.775 1.00 95.44 110 ALA A C 1
ATOM 909 O O . ALA A 1 110 ? -5.808 -6.226 13.561 1.00 95.44 110 ALA A O 1
ATOM 910 N N . LEU A 1 111 ? -4.390 -4.542 13.122 1.00 96.56 111 LEU A N 1
ATOM 911 C CA . LEU A 1 111 ? -3.882 -4.390 14.476 1.00 96.56 111 LEU A CA 1
ATOM 912 C C . LEU A 1 111 ? -4.624 -3.235 15.147 1.00 96.56 111 LEU A C 1
ATOM 914 O O . LEU A 1 111 ? -4.554 -2.098 14.688 1.00 96.56 111 LEU A O 1
ATOM 918 N N . VAL A 1 112 ? -5.324 -3.527 16.236 1.00 96.75 112 VAL A N 1
ATOM 919 C CA . VAL A 1 112 ? -6.044 -2.535 17.036 1.00 96.75 112 VAL A CA 1
ATOM 920 C C . VAL A 1 112 ? -5.281 -2.333 18.3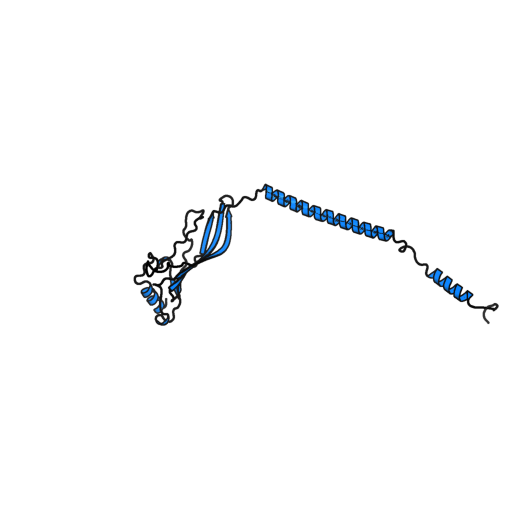36 1.00 96.75 112 VAL A C 1
ATOM 922 O O . VAL A 1 112 ? -4.978 -3.304 19.027 1.00 96.75 112 VAL A O 1
ATOM 925 N N . HIS A 1 113 ? -4.968 -1.088 18.676 1.00 97.31 113 HIS A N 1
ATOM 926 C CA . HIS A 1 113 ? -4.349 -0.708 19.943 1.00 97.31 113 HIS A CA 1
ATOM 927 C C . HIS A 1 113 ? -5.402 -0.283 20.968 1.00 97.31 113 HIS A C 1
ATOM 929 O O . HIS A 1 113 ? -6.433 0.279 20.607 1.00 97.31 113 HIS A O 1
ATOM 935 N N . HIS A 1 114 ? -5.087 -0.436 22.256 1.00 96.62 114 HIS A N 1
ATOM 936 C CA . HIS A 1 114 ? -5.977 -0.082 23.372 1.00 96.62 114 HIS A CA 1
ATOM 937 C C . HIS A 1 114 ? -6.439 1.388 23.375 1.00 96.62 114 HIS A C 1
ATOM 939 O O . HIS A 1 114 ? -7.479 1.735 23.927 1.00 96.62 114 HIS A O 1
ATOM 945 N N . THR A 1 115 ? -5.682 2.270 22.717 1.00 95.81 115 THR A N 1
ATOM 946 C CA . THR A 1 115 ? -6.012 3.690 22.530 1.00 95.81 115 THR A CA 1
ATOM 947 C C . THR A 1 115 ? -7.107 3.937 21.483 1.00 95.81 115 THR A C 1
ATOM 949 O O . THR A 1 115 ? -7.527 5.088 21.304 1.00 95.81 115 THR A O 1
ATOM 952 N N . GLY A 1 116 ? -7.566 2.892 20.786 1.00 93.44 116 GLY A N 1
ATOM 953 C CA . GLY A 1 116 ? -8.483 2.962 19.649 1.00 93.44 116 GLY A CA 1
ATOM 954 C C . GLY A 1 116 ? -7.794 3.250 18.321 1.00 93.44 116 GLY A C 1
ATOM 955 O O . GLY A 1 116 ? -8.451 3.499 17.318 1.00 93.44 116 GLY A O 1
ATOM 956 N N . GLU A 1 117 ? -6.464 3.273 18.295 1.00 95.81 117 GLU A N 1
ATOM 957 C CA . GLU A 1 117 ? -5.710 3.397 17.055 1.00 95.81 117 GLU A CA 1
ATOM 958 C C . GLU A 1 117 ? -5.720 2.065 16.299 1.00 95.81 117 GLU A C 1
ATOM 960 O O . GLU A 1 117 ? -5.315 1.037 16.838 1.00 95.81 117 GLU A O 1
ATOM 965 N N . VAL A 1 118 ? -6.164 2.098 15.045 1.00 96.31 118 VAL A N 1
ATOM 966 C CA . VAL A 1 118 ? -6.203 0.933 14.165 1.00 96.31 118 VAL A CA 1
ATOM 967 C C . VAL A 1 118 ? -5.161 1.101 13.072 1.00 96.31 118 VAL A C 1
ATOM 969 O O . VAL A 1 118 ? -5.080 2.148 12.423 1.00 96.31 118 VAL A O 1
ATOM 972 N N . LEU A 1 119 ? -4.361 0.059 12.881 1.00 96.44 119 LEU A N 1
ATOM 973 C CA . LEU A 1 119 ? -3.350 -0.057 11.846 1.00 96.44 119 LEU A CA 1
ATOM 974 C C . LEU A 1 119 ? -3.686 -1.255 10.958 1.00 96.44 119 LEU A C 1
ATOM 976 O O . LEU A 1 119 ? -3.683 -2.400 11.411 1.00 96.44 119 LEU A O 1
ATOM 980 N N . TRP A 1 120 ? -3.922 -0.999 9.678 1.00 95.25 120 TRP A N 1
ATOM 981 C CA . TRP A 1 120 ? -4.187 -2.035 8.688 1.00 95.25 120 TRP A CA 1
ATOM 982 C C . TRP A 1 120 ? -3.190 -1.919 7.540 1.00 95.25 120 TRP A C 1
ATOM 984 O O . TRP A 1 120 ? -3.018 -0.840 6.972 1.00 95.25 120 TRP A O 1
ATOM 994 N N . VAL A 1 121 ? -2.492 -3.022 7.248 1.00 94.06 121 VAL A N 1
ATOM 995 C CA . VAL A 1 121 ? -1.411 -3.054 6.252 1.00 94.06 121 VAL A CA 1
ATOM 996 C C . VAL A 1 121 ? -1.620 -4.187 5.242 1.00 94.06 121 VAL A C 1
ATOM 998 O O . VAL A 1 121 ? -0.921 -5.205 5.308 1.00 94.06 121 VAL A O 1
ATOM 1001 N N . PRO A 1 122 ? -2.620 -4.087 4.346 1.00 92.38 122 PRO A N 1
ATOM 1002 C CA . PRO A 1 122 ? -2.837 -5.101 3.326 1.00 92.38 122 PRO A CA 1
ATOM 1003 C C . PRO A 1 122 ? -1.758 -5.030 2.228 1.00 92.38 122 PRO A C 1
ATOM 1005 O O . PRO A 1 122 ? -1.466 -3.945 1.707 1.00 92.38 122 PRO A O 1
ATOM 1008 N N . PRO A 1 123 ? -1.167 -6.173 1.834 1.00 91.19 123 PRO A N 1
ATOM 1009 C CA . PRO A 1 123 ? -0.404 -6.261 0.600 1.00 91.19 123 PRO A CA 1
ATOM 1010 C C . PRO A 1 123 ? -1.369 -6.250 -0.593 1.00 91.19 123 PRO A C 1
ATOM 1012 O O . PRO A 1 123 ? -2.342 -7.005 -0.623 1.00 91.19 123 PRO A O 1
ATOM 1015 N N . ALA A 1 124 ? -1.088 -5.416 -1.590 1.00 87.81 124 ALA A N 1
ATOM 1016 C CA . ALA A 1 124 ? -1.910 -5.292 -2.786 1.00 87.81 124 ALA A CA 1
ATOM 1017 C C . ALA A 1 124 ? -1.057 -5.383 -4.056 1.00 87.81 124 ALA A C 1
ATOM 1019 O O . ALA A 1 124 ? 0.049 -4.842 -4.130 1.00 87.81 124 ALA A O 1
ATOM 1020 N N . ILE A 1 125 ? -1.596 -6.057 -5.074 1.00 88.56 125 ILE A N 1
ATOM 1021 C CA . ILE A 1 125 ? -1.055 -6.019 -6.433 1.00 88.56 125 ILE A CA 1
ATOM 1022 C C . ILE A 1 125 ? -1.882 -5.006 -7.215 1.00 88.56 125 ILE A C 1
ATOM 1024 O O . ILE A 1 125 ? -3.030 -5.269 -7.565 1.00 88.56 125 ILE A O 1
ATOM 1028 N N . TYR A 1 126 ? -1.302 -3.843 -7.487 1.00 89.00 126 TYR A N 1
ATOM 1029 C CA . TYR A 1 126 ? -1.961 -2.791 -8.249 1.00 89.00 126 TYR A CA 1
ATOM 1030 C C . TYR A 1 126 ? -1.674 -2.921 -9.739 1.00 89.00 126 TYR A C 1
ATOM 1032 O O . TYR A 1 126 ? -0.518 -3.022 -10.154 1.00 89.00 126 TYR A O 1
ATOM 1040 N N . ARG A 1 127 ? -2.753 -2.895 -10.529 1.00 90.12 127 ARG A N 1
ATOM 1041 C CA . ARG A 1 127 ? -2.756 -2.844 -11.994 1.00 90.12 127 ARG A CA 1
ATOM 1042 C C . ARG A 1 127 ? -3.173 -1.443 -12.424 1.00 90.12 127 ARG A C 1
ATOM 1044 O O . ARG A 1 127 ? -4.354 -1.171 -12.616 1.00 90.12 127 ARG A O 1
ATOM 1051 N N . SER A 1 128 ? -2.220 -0.523 -12.499 1.00 90.88 128 SER A N 1
ATOM 1052 C CA . SER A 1 128 ? -2.500 0.870 -12.842 1.00 90.88 128 SER A CA 1
ATOM 1053 C C . SER A 1 128 ? -2.374 1.117 -14.342 1.00 90.88 128 SER A C 1
ATOM 1055 O O . SER A 1 128 ? -1.403 0.710 -14.972 1.00 90.88 128 SER A O 1
ATOM 1057 N N . SER A 1 129 ? -3.334 1.844 -14.907 1.00 89.88 129 SER A N 1
ATOM 1058 C CA . SER A 1 129 ? -3.216 2.442 -16.234 1.00 89.88 129 SER A CA 1
ATOM 1059 C C . SER A 1 129 ? -2.142 3.526 -16.184 1.00 89.88 129 SER A C 1
ATOM 1061 O O . SER A 1 129 ? -2.192 4.427 -15.336 1.00 89.88 129 SER A O 1
ATOM 1063 N N . CYS A 1 130 ? -1.165 3.430 -17.078 1.00 87.75 130 CYS A N 1
ATOM 1064 C CA . CYS A 1 130 ? -0.030 4.335 -17.177 1.00 87.75 130 CYS A CA 1
ATOM 1065 C C . CYS A 1 130 ? 0.219 4.661 -18.650 1.00 87.75 130 CYS A C 1
ATOM 1067 O O . CYS A 1 130 ? 0.320 3.752 -19.467 1.00 87.75 130 CYS A O 1
ATOM 1069 N N . ILE A 1 131 ? 0.362 5.947 -18.983 1.00 81.88 131 ILE A N 1
ATOM 1070 C CA . ILE A 1 131 ? 0.767 6.353 -20.331 1.00 81.88 131 ILE A CA 1
ATOM 1071 C C . ILE A 1 131 ? 2.268 6.110 -20.454 1.00 81.88 131 ILE A C 1
ATOM 1073 O O . ILE A 1 131 ? 3.089 6.909 -20.001 1.00 81.88 131 ILE A O 1
ATOM 1077 N N . ILE A 1 132 ? 2.625 4.994 -21.071 1.00 76.38 132 ILE A N 1
ATOM 1078 C CA . ILE A 1 132 ? 4.002 4.680 -21.406 1.00 76.38 132 ILE A CA 1
ATOM 1079 C C . ILE A 1 132 ? 4.247 5.294 -22.774 1.00 76.38 132 ILE A C 1
ATOM 1081 O O . ILE A 1 132 ? 3.832 4.760 -23.806 1.00 76.38 132 ILE A O 1
ATOM 1085 N N . ALA A 1 133 ? 4.902 6.456 -22.772 1.00 68.25 133 ALA A N 1
ATOM 1086 C CA . ALA A 1 133 ? 5.406 7.052 -23.993 1.00 68.25 133 ALA A CA 1
ATOM 1087 C C . ALA A 1 133 ? 6.361 6.047 -24.637 1.00 68.25 133 ALA A C 1
ATOM 1089 O O . ALA A 1 133 ? 7.430 5.753 -24.099 1.00 68.25 133 ALA A O 1
ATOM 1090 N N . LYS A 1 134 ? 5.952 5.499 -25.781 1.00 63.16 134 LYS A N 1
ATOM 1091 C CA . LYS A 1 134 ? 6.793 4.610 -26.568 1.00 63.16 134 LYS A CA 1
ATOM 1092 C C . LYS A 1 134 ? 8.035 5.408 -26.937 1.00 63.16 134 LYS A C 1
ATOM 1094 O O . LYS A 1 134 ? 7.943 6.364 -27.710 1.00 63.16 134 LYS A O 1
ATOM 1099 N N . MET A 1 135 ? 9.182 5.071 -26.351 1.00 62.56 135 MET A N 1
ATOM 1100 C CA . MET A 1 135 ? 10.425 5.638 -26.841 1.00 62.56 135 MET A CA 1
ATOM 1101 C C . MET A 1 135 ? 10.604 5.066 -28.237 1.00 62.56 135 MET A C 1
ATOM 1103 O O . MET A 1 135 ? 10.757 3.855 -28.395 1.00 62.56 135 MET A O 1
ATOM 1107 N N . ASP A 1 136 ? 10.448 5.931 -29.237 1.00 67.75 136 ASP A N 1
ATOM 1108 C CA . ASP A 1 136 ? 10.412 5.515 -30.628 1.00 67.75 136 ASP A CA 1
ATOM 1109 C C . ASP A 1 136 ? 11.646 4.656 -30.918 1.00 67.75 136 ASP A C 1
ATOM 1111 O O . ASP A 1 136 ? 12.768 5.015 -30.545 1.00 67.75 136 ASP A O 1
ATOM 1115 N N . PHE A 1 137 ? 11.441 3.496 -31.537 1.00 69.94 137 PHE A N 1
ATOM 1116 C CA . PHE A 1 137 ? 12.526 2.569 -31.851 1.00 69.94 137 PHE A CA 1
ATOM 1117 C C . PHE A 1 137 ? 13.628 3.286 -32.643 1.00 69.94 137 PHE A C 1
ATOM 1119 O O . PHE A 1 137 ? 14.816 3.075 -32.400 1.00 69.94 137 PHE A O 1
ATOM 1126 N N . HIS A 1 138 ? 13.231 4.231 -33.500 1.00 75.38 138 HIS A N 1
ATOM 1127 C CA . HIS A 1 138 ? 14.152 5.103 -34.215 1.00 75.38 138 HIS A CA 1
ATOM 1128 C C . HIS A 1 138 ? 15.020 5.951 -33.276 1.00 75.38 138 HIS A C 1
ATOM 1130 O O . HIS A 1 138 ? 16.221 6.052 -33.495 1.00 75.38 138 HIS A O 1
ATOM 1136 N N . LEU A 1 139 ? 14.472 6.509 -32.193 1.00 76.38 139 LEU A N 1
ATOM 1137 C CA . LEU A 1 139 ? 15.237 7.297 -31.216 1.00 76.38 139 LEU A CA 1
ATOM 1138 C C . LEU A 1 139 ? 16.227 6.441 -30.417 1.00 76.38 139 LEU A C 1
ATOM 1140 O O . LEU A 1 139 ? 17.334 6.899 -30.126 1.00 76.38 139 LEU A O 1
ATOM 1144 N N . ILE A 1 140 ? 15.855 5.201 -30.085 1.00 79.00 140 ILE A N 1
ATOM 1145 C CA . ILE A 1 140 ? 16.766 4.233 -29.454 1.00 79.00 140 ILE A CA 1
ATOM 1146 C C . ILE A 1 140 ? 17.931 3.928 -30.398 1.00 79.00 140 ILE A C 1
ATOM 1148 O O . ILE A 1 140 ? 19.086 4.023 -29.981 1.00 79.00 140 ILE A O 1
ATOM 1152 N N . GLN A 1 141 ? 17.627 3.654 -31.670 1.00 80.31 141 GLN A N 1
ATOM 1153 C CA . GLN A 1 141 ? 18.625 3.393 -32.701 1.00 80.31 141 GLN A CA 1
ATOM 1154 C C . GLN A 1 141 ? 19.561 4.594 -32.902 1.00 80.31 141 GLN A C 1
ATOM 1156 O O . GLN A 1 141 ? 20.773 4.434 -32.792 1.00 80.31 141 GLN A O 1
ATOM 1161 N N . TYR A 1 142 ? 19.024 5.808 -33.078 1.00 83.50 142 TYR A N 1
ATOM 1162 C CA . TYR A 1 142 ? 19.839 7.018 -33.222 1.00 83.50 142 TYR A CA 1
ATOM 1163 C C . TYR A 1 142 ? 20.775 7.214 -32.028 1.00 83.50 142 TYR A C 1
ATOM 1165 O O . TYR A 1 142 ? 21.965 7.462 -32.205 1.00 83.50 142 TYR A O 1
ATOM 1173 N N . ARG A 1 143 ? 20.270 7.087 -30.797 1.00 85.19 143 ARG A N 1
ATOM 1174 C CA . ARG A 1 143 ? 21.095 7.230 -29.591 1.00 85.19 143 ARG A CA 1
ATOM 1175 C C . ARG A 1 143 ? 22.252 6.229 -29.573 1.00 85.19 143 ARG A C 1
ATOM 1177 O O . ARG A 1 143 ? 23.358 6.593 -29.173 1.00 85.19 143 ARG A O 1
ATOM 1184 N N . ASP A 1 144 ? 21.997 4.981 -29.945 1.00 87.25 144 ASP A N 1
ATOM 1185 C CA . ASP A 1 144 ? 23.008 3.928 -29.893 1.00 87.25 144 ASP A CA 1
ATOM 1186 C C . ASP A 1 144 ? 24.047 4.092 -31.022 1.00 87.25 144 ASP A C 1
ATOM 1188 O O . ASP A 1 144 ? 25.246 3.948 -30.761 1.00 87.25 144 ASP A O 1
ATOM 1192 N N . ASP A 1 145 ? 23.630 4.563 -32.202 1.00 91.44 145 ASP A N 1
ATOM 1193 C CA . ASP A 1 145 ? 24.531 4.978 -33.286 1.00 91.44 145 ASP A CA 1
ATOM 1194 C C . ASP A 1 145 ? 25.449 6.134 -32.845 1.00 91.44 145 ASP A C 1
ATOM 1196 O O . ASP A 1 145 ? 26.668 6.083 -33.024 1.00 91.44 145 ASP A O 1
ATOM 1200 N N . TRP A 1 146 ? 24.902 7.161 -32.186 1.00 92.50 146 TRP A N 1
ATOM 1201 C CA . TRP A 1 146 ? 25.693 8.290 -31.680 1.00 92.50 146 TRP A CA 1
ATOM 1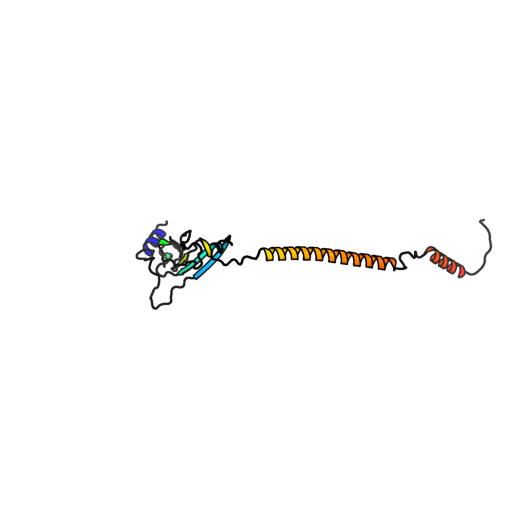202 C C . TRP A 1 146 ? 26.675 7.890 -30.571 1.00 92.50 146 TRP A C 1
ATOM 1204 O O . TRP A 1 146 ? 27.780 8.432 -30.510 1.00 92.50 146 TRP A O 1
ATOM 1214 N N . LYS A 1 147 ? 26.330 6.914 -29.720 1.00 91.56 147 LYS A N 1
ATOM 1215 C CA . LYS A 1 147 ? 27.273 6.349 -28.735 1.00 91.56 147 LYS A CA 1
ATOM 1216 C C . LYS A 1 147 ? 28.437 5.633 -29.414 1.00 91.56 147 LYS A C 1
ATOM 1218 O O . LYS A 1 147 ? 29.583 5.776 -28.978 1.00 91.56 147 LYS A O 1
ATOM 1223 N N . PHE A 1 148 ? 28.157 4.872 -30.472 1.00 94.56 148 PHE A N 1
ATOM 1224 C CA . PHE A 1 148 ? 29.202 4.227 -31.259 1.00 94.56 148 PHE A CA 1
ATOM 1225 C C . PHE A 1 148 ? 30.129 5.271 -31.889 1.00 94.56 148 PHE A C 1
ATOM 1227 O O . PHE A 1 148 ? 31.344 5.196 -31.704 1.00 94.56 148 PHE A O 1
ATOM 1234 N N . VAL A 1 149 ? 29.564 6.293 -32.540 1.00 94.81 149 VAL A N 1
ATOM 1235 C CA . VAL A 1 149 ? 30.335 7.392 -33.143 1.00 94.81 149 VAL A CA 1
ATOM 1236 C C . VAL A 1 149 ? 31.209 8.089 -32.103 1.00 94.81 149 VAL A C 1
ATOM 1238 O O . VAL A 1 149 ? 32.405 8.243 -32.335 1.00 94.81 149 VAL A O 1
ATOM 1241 N N . ALA A 1 150 ? 30.663 8.446 -30.938 1.00 93.50 150 ALA A N 1
ATOM 1242 C CA . ALA A 1 150 ? 31.433 9.083 -29.869 1.00 93.50 150 ALA A CA 1
ATOM 1243 C C . ALA A 1 150 ? 32.621 8.217 -29.409 1.00 93.50 150 ALA A C 1
ATOM 1245 O O . ALA A 1 150 ? 33.726 8.725 -29.234 1.00 93.50 150 ALA A O 1
ATOM 1246 N N . THR A 1 151 ? 32.421 6.900 -29.295 1.00 94.62 151 THR A N 1
ATOM 1247 C CA . THR A 1 151 ? 33.475 5.944 -28.909 1.00 94.62 151 THR A CA 1
ATOM 1248 C C . THR A 1 151 ? 34.570 5.829 -29.973 1.00 94.62 151 THR A C 1
ATOM 1250 O O . THR A 1 151 ? 35.751 5.695 -29.653 1.00 94.62 151 THR A O 1
ATOM 1253 N N . VAL A 1 152 ? 34.196 5.871 -31.253 1.00 96.00 152 VAL A N 1
ATOM 1254 C CA . VAL A 1 152 ? 35.156 5.848 -32.364 1.00 96.00 152 VAL A CA 1
ATOM 1255 C C . VAL A 1 152 ? 35.950 7.151 -32.412 1.00 96.00 152 VAL A C 1
ATOM 1257 O O . VAL A 1 152 ? 37.174 7.110 -32.527 1.00 96.00 152 VAL A O 1
ATOM 1260 N N . VAL A 1 153 ? 35.274 8.294 -32.286 1.00 95.44 153 VAL A N 1
ATOM 1261 C CA . VAL A 1 153 ? 35.906 9.619 -32.289 1.00 95.44 153 VAL A CA 1
ATOM 1262 C C . VAL A 1 153 ? 36.903 9.751 -31.138 1.00 95.44 153 VAL A C 1
ATOM 1264 O O . VAL A 1 153 ? 38.026 10.182 -31.380 1.00 95.44 153 VAL A O 1
ATOM 1267 N N . ASP A 1 154 ? 36.546 9.314 -29.928 1.00 95.44 154 ASP A N 1
ATOM 1268 C CA . ASP A 1 154 ? 37.447 9.305 -28.767 1.00 95.44 154 ASP A CA 1
ATOM 1269 C C . ASP A 1 154 ? 38.760 8.555 -29.061 1.00 95.44 154 ASP A C 1
ATOM 1271 O O . ASP A 1 154 ? 39.853 9.101 -28.898 1.00 95.44 154 ASP A O 1
ATOM 1275 N N . ARG A 1 155 ? 38.672 7.343 -29.627 1.00 94.50 155 ARG A N 1
ATOM 1276 C CA . ARG A 1 155 ? 39.854 6.540 -29.988 1.00 94.50 155 ARG A CA 1
ATOM 1277 C C . ARG A 1 155 ? 40.693 7.172 -31.095 1.00 94.50 155 ARG A C 1
ATOM 1279 O O . ARG A 1 155 ? 41.918 7.147 -31.017 1.00 94.50 155 ARG A O 1
ATOM 1286 N N . VAL A 1 156 ? 40.059 7.735 -32.124 1.00 96.50 156 VAL A N 1
ATOM 1287 C CA . VAL A 1 156 ? 40.770 8.396 -33.232 1.00 96.50 156 VAL A CA 1
ATOM 1288 C C . VAL A 1 156 ? 41.516 9.633 -32.734 1.00 96.50 156 VAL A C 1
ATOM 1290 O O . VAL A 1 156 ? 42.687 9.815 -33.071 1.00 96.50 156 VAL A O 1
ATOM 1293 N N . LEU A 1 157 ? 40.873 10.449 -31.894 1.00 95.19 157 LEU A N 1
ATOM 1294 C CA . LEU A 1 157 ? 41.501 11.615 -31.275 1.00 95.19 157 LEU A CA 1
ATOM 1295 C C . LEU A 1 157 ? 42.673 11.205 -30.378 1.00 95.19 157 LEU A C 1
ATOM 1297 O O . LEU A 1 157 ? 43.730 11.831 -30.439 1.00 95.19 157 LEU A O 1
ATOM 1301 N N . LEU A 1 158 ? 42.525 10.125 -29.608 1.00 94.44 158 LEU A N 1
ATOM 1302 C CA . LEU A 1 158 ? 43.578 9.614 -28.735 1.00 94.44 158 LEU A CA 1
ATOM 1303 C C . LEU A 1 158 ? 44.790 9.090 -29.520 1.00 94.44 158 LEU A C 1
ATOM 1305 O O . LEU A 1 158 ? 45.925 9.435 -29.188 1.00 94.44 158 LEU A O 1
ATOM 1309 N N . TYR A 1 159 ? 44.579 8.318 -30.592 1.00 95.81 159 TYR A N 1
ATOM 1310 C CA . TYR A 1 159 ? 45.677 7.868 -31.456 1.00 95.81 159 TYR A CA 1
ATOM 1311 C C . TYR A 1 159 ? 46.353 9.028 -32.191 1.00 95.81 159 TYR A C 1
ATOM 1313 O O . TYR A 1 159 ? 47.580 9.044 -32.306 1.00 95.81 159 TYR A O 1
ATOM 1321 N N . GLY A 1 160 ? 45.580 10.019 -32.642 1.00 96.56 160 GLY A N 1
ATOM 1322 C CA . GLY A 1 160 ? 46.116 11.234 -33.251 1.00 96.56 160 GLY A CA 1
ATOM 1323 C C . GLY A 1 160 ? 46.986 12.025 -32.275 1.00 96.56 160 GLY A C 1
ATOM 1324 O O . GLY A 1 160 ? 48.124 12.365 -32.597 1.00 96.56 160 GLY A O 1
ATOM 1325 N N . PHE A 1 161 ? 46.491 12.253 -31.057 1.00 96.38 161 PHE A N 1
ATOM 1326 C CA . PHE A 1 161 ? 47.239 12.930 -30.001 1.00 96.38 161 PHE A CA 1
ATOM 1327 C C . PHE A 1 161 ? 48.538 12.191 -29.671 1.00 96.38 161 PHE A C 1
ATOM 1329 O O . PHE A 1 161 ? 49.603 12.803 -29.687 1.00 96.38 161 PHE A O 1
ATOM 1336 N N . PHE A 1 162 ? 48.470 10.872 -29.467 1.00 96.00 162 PHE A N 1
ATOM 1337 C CA . PHE A 1 162 ? 49.647 10.055 -29.176 1.00 96.00 162 PHE A CA 1
ATOM 1338 C C . PHE A 1 162 ? 50.686 10.117 -30.305 1.00 96.00 162 PHE A C 1
ATOM 1340 O O . PHE A 1 162 ? 51.880 10.277 -30.046 1.00 96.00 162 PHE A O 1
ATOM 1347 N N . GLY A 1 163 ? 50.233 10.059 -31.562 1.00 95.81 163 GLY A N 1
ATOM 1348 C CA . GLY A 1 163 ? 51.093 10.193 -32.736 1.00 95.81 163 GLY A CA 1
ATOM 1349 C C . GLY A 1 163 ? 51.790 11.553 -32.809 1.00 95.81 163 GLY A C 1
ATOM 1350 O O . GLY A 1 163 ? 53.000 11.603 -33.026 1.00 95.81 163 GLY A O 1
ATOM 1351 N N . ILE A 1 164 ? 51.060 12.647 -32.565 1.00 96.12 164 ILE A N 1
ATOM 1352 C CA . ILE A 1 164 ? 51.623 14.007 -32.541 1.00 96.12 164 ILE A CA 1
ATOM 1353 C C . ILE A 1 164 ? 52.638 14.148 -31.407 1.00 96.12 164 ILE A C 1
ATOM 1355 O O . ILE A 1 164 ? 53.733 14.660 -31.635 1.00 96.12 164 ILE A O 1
ATOM 1359 N N . THR A 1 165 ? 52.314 13.672 -30.201 1.00 95.44 165 THR A N 1
ATOM 1360 C CA . THR A 1 165 ? 53.240 13.750 -29.065 1.00 95.44 165 THR A CA 1
ATOM 1361 C C . THR A 1 165 ? 54.503 12.940 -29.319 1.00 95.44 165 THR A C 1
ATOM 1363 O O . THR A 1 165 ? 55.597 13.454 -29.117 1.00 95.44 165 THR A O 1
ATOM 1366 N N . LEU A 1 166 ? 54.374 11.714 -29.839 1.00 95.38 166 LEU A N 1
ATOM 1367 C CA . LEU A 1 166 ? 55.516 10.849 -30.123 1.00 95.38 166 LEU A CA 1
ATOM 1368 C C . LEU A 1 166 ? 56.389 11.438 -31.236 1.00 95.38 166 LEU A C 1
ATOM 1370 O O . LEU A 1 166 ? 57.605 11.528 -31.084 1.00 95.38 166 LEU A O 1
ATOM 1374 N N . GLY A 1 167 ? 55.774 11.891 -32.331 1.00 94.81 167 GLY A N 1
ATOM 1375 C CA . GLY A 1 167 ? 56.476 12.539 -33.437 1.00 94.81 167 GLY A CA 1
ATOM 1376 C C . GLY A 1 167 ? 57.177 13.828 -33.008 1.00 94.81 167 GLY A C 1
ATOM 1377 O O . GLY A 1 167 ? 58.334 14.040 -33.362 1.00 94.81 167 GLY A O 1
ATOM 1378 N N . GLY A 1 168 ? 56.519 14.654 -32.190 1.00 92.94 168 GLY A N 1
ATOM 1379 C CA . GLY A 1 168 ? 57.102 15.866 -31.618 1.00 92.94 168 GLY A CA 1
ATOM 1380 C C . GLY A 1 168 ? 58.300 15.570 -30.715 1.00 92.94 168 GLY A C 1
ATOM 1381 O O . GLY A 1 168 ? 59.350 16.192 -30.868 1.00 92.94 168 GLY A O 1
ATOM 1382 N N . THR A 1 169 ? 58.190 14.578 -29.826 1.00 92.75 169 THR A N 1
ATOM 1383 C CA . THR A 1 169 ? 59.306 14.143 -28.973 1.00 92.75 169 THR A CA 1
ATOM 1384 C C . THR A 1 169 ? 60.481 13.623 -29.802 1.00 92.75 169 THR A C 1
ATOM 1386 O O . THR A 1 169 ? 61.619 14.007 -29.542 1.00 92.75 169 THR A O 1
ATOM 1389 N N . ILE A 1 170 ? 60.219 12.802 -30.825 1.00 90.38 170 ILE A N 1
ATOM 1390 C CA . ILE A 1 170 ? 61.252 12.298 -31.740 1.00 90.38 170 ILE A CA 1
ATOM 1391 C C . ILE A 1 170 ? 61.920 13.457 -32.495 1.00 90.38 170 ILE A C 1
ATOM 1393 O O . ILE A 1 170 ? 63.145 13.507 -32.582 1.00 90.38 170 ILE A O 1
ATOM 1397 N N . GLY A 1 171 ? 61.138 14.414 -33.000 1.00 87.81 171 GLY A N 1
ATOM 1398 C CA . GLY A 1 171 ? 61.655 15.591 -33.698 1.00 87.81 171 GLY A CA 1
ATOM 1399 C C . GLY A 1 171 ? 62.587 16.429 -32.823 1.00 87.81 171 GLY A C 1
ATOM 1400 O O . GLY A 1 171 ? 63.701 16.738 -33.237 1.00 87.81 171 GLY A O 1
ATOM 1401 N N . ILE A 1 172 ? 62.180 16.722 -31.583 1.00 88.50 172 ILE A N 1
ATOM 1402 C CA . ILE A 1 172 ? 63.020 17.442 -30.611 1.00 88.50 172 ILE A CA 1
ATOM 1403 C C . ILE A 1 172 ? 64.310 16.662 -30.318 1.00 88.50 172 ILE A C 1
ATOM 1405 O O . ILE A 1 172 ? 65.384 17.259 -30.264 1.00 88.50 172 ILE A O 1
ATOM 1409 N N . LEU A 1 173 ? 64.223 15.337 -30.172 1.00 85.50 173 LEU A N 1
ATOM 1410 C CA . LEU A 1 173 ? 65.379 14.477 -29.913 1.00 85.50 173 LEU A CA 1
ATOM 1411 C C . LEU A 1 173 ? 66.413 14.535 -31.050 1.00 85.50 173 LEU A C 1
ATOM 1413 O O . LEU A 1 173 ? 67.607 14.615 -30.779 1.00 85.50 173 LEU A O 1
ATOM 1417 N N . PHE A 1 174 ? 65.968 14.528 -32.311 1.00 78.06 174 PHE A N 1
ATOM 1418 C CA . PHE A 1 174 ? 66.862 14.620 -33.471 1.00 78.06 174 PHE A CA 1
ATOM 1419 C C . PHE A 1 174 ? 67.400 16.032 -33.717 1.00 78.06 174 PHE A C 1
ATOM 1421 O O . PHE A 1 174 ? 68.511 16.180 -34.220 1.00 78.06 174 PHE A O 1
ATOM 1428 N N . SER A 1 175 ? 66.643 17.074 -33.363 1.00 74.44 175 SER A N 1
ATOM 1429 C CA . SER A 1 175 ? 67.115 18.460 -33.441 1.00 74.44 175 SER A CA 1
ATOM 1430 C C . SER A 1 175 ? 68.090 18.838 -32.324 1.00 74.44 175 SER A C 1
ATOM 1432 O O . SER A 1 175 ? 68.702 19.899 -32.414 1.00 74.44 175 SER A O 1
ATOM 1434 N N . ALA A 1 176 ? 68.262 18.007 -31.289 1.00 75.94 176 ALA A N 1
ATOM 1435 C CA . ALA A 1 176 ? 69.254 18.237 -30.247 1.00 75.94 176 ALA A CA 1
ATOM 1436 C C . ALA A 1 176 ? 70.672 17.922 -30.781 1.00 75.94 176 ALA A C 1
ATOM 1438 O O . ALA A 1 176 ? 71.009 16.752 -30.977 1.00 75.94 176 ALA A O 1
ATOM 1439 N N . PRO A 1 177 ? 71.550 18.929 -30.970 1.00 61.97 177 PRO A N 1
ATOM 1440 C CA . PRO A 1 177 ? 72.894 18.726 -31.522 1.00 61.97 177 PRO A CA 1
ATOM 1441 C C . PRO A 1 177 ? 73.841 17.987 -30.558 1.00 61.97 177 PRO A C 1
ATOM 1443 O O . PRO A 1 177 ? 74.964 17.657 -30.918 1.00 61.97 177 PRO A O 1
ATOM 1446 N N . THR A 1 178 ? 73.394 17.702 -29.332 1.00 58.84 178 THR A N 1
ATOM 1447 C CA . THR A 1 178 ? 74.217 17.205 -28.225 1.00 58.84 178 THR A CA 1
ATOM 1448 C C . THR A 1 178 ? 74.178 15.690 -28.020 1.00 58.84 178 THR A C 1
ATOM 1450 O O . THR A 1 178 ? 74.992 15.180 -27.258 1.00 58.84 178 THR A O 1
ATOM 1453 N N . ILE A 1 179 ? 73.283 14.939 -28.678 1.00 58.38 179 ILE A N 1
ATOM 1454 C CA . ILE A 1 179 ? 73.168 13.483 -28.438 1.00 58.38 179 ILE A CA 1
ATOM 1455 C C . ILE A 1 179 ? 74.264 12.665 -29.149 1.00 58.38 179 ILE A C 1
ATOM 1457 O O . ILE A 1 179 ? 74.586 11.558 -28.718 1.00 58.38 179 ILE A O 1
ATOM 1461 N N . PHE A 1 180 ? 74.866 13.222 -30.209 1.00 57.00 180 PHE A N 1
ATOM 1462 C CA . PHE A 1 180 ? 75.959 12.601 -30.971 1.00 57.00 180 PHE A CA 1
ATOM 1463 C C . PHE A 1 180 ? 77.304 13.332 -30.849 1.00 57.00 180 PHE A C 1
ATOM 1465 O O . PHE A 1 180 ? 78.319 12.802 -31.304 1.00 57.00 180 PHE A O 1
ATOM 1472 N N . GLU A 1 181 ? 77.362 14.495 -30.191 1.00 56.66 181 GLU A N 1
ATOM 1473 C CA . GLU A 1 181 ? 78.634 15.111 -29.799 1.00 56.66 181 GLU A CA 1
ATOM 1474 C C . GLU A 1 181 ? 79.183 14.371 -28.569 1.00 56.66 181 GLU A C 1
ATOM 1476 O O . GLU A 1 181 ? 79.005 14.767 -27.417 1.00 56.66 181 GLU A O 1
ATOM 1481 N N . ARG A 1 182 ? 79.847 13.232 -28.805 1.00 58.09 182 ARG A N 1
ATOM 1482 C CA . ARG A 1 182 ? 80.687 12.596 -27.786 1.00 58.09 182 ARG A CA 1
ATOM 1483 C C . ARG A 1 182 ? 81.759 13.615 -27.406 1.00 58.09 182 ARG A C 1
ATOM 1485 O O . ARG A 1 182 ? 82.650 13.905 -28.201 1.00 58.09 182 ARG A O 1
ATOM 1492 N N . VAL A 1 183 ? 81.659 14.185 -26.210 1.00 61.97 183 VAL A N 1
ATOM 1493 C CA . VAL A 1 183 ? 82.723 15.016 -25.645 1.00 61.97 183 VAL A CA 1
ATOM 1494 C C . VAL A 1 183 ? 83.983 14.145 -25.593 1.00 61.97 183 VAL A C 1
ATOM 1496 O O . VAL A 1 183 ? 84.055 13.214 -24.797 1.00 61.97 183 VAL A O 1
ATOM 1499 N N . ASP A 1 184 ? 84.958 14.403 -26.473 1.00 62.88 184 ASP A N 1
ATOM 1500 C CA . ASP A 1 184 ? 86.262 13.726 -26.482 1.00 62.88 184 ASP A CA 1
ATOM 1501 C C . ASP A 1 184 ? 87.044 14.134 -25.217 1.00 62.88 184 ASP A C 1
ATOM 1503 O O . ASP A 1 184 ? 87.918 15.010 -25.243 1.00 62.88 184 ASP A O 1
ATOM 1507 N N . GLU A 1 185 ? 86.723 13.513 -24.079 1.00 66.88 185 GLU A N 1
ATOM 1508 C CA . GLU A 1 185 ? 87.381 13.769 -22.792 1.00 66.88 185 GLU A CA 1
ATOM 1509 C C . GLU A 1 185 ? 88.898 13.561 -22.895 1.00 66.88 185 GLU A C 1
ATOM 1511 O O . GLU A 1 185 ? 89.672 14.343 -22.344 1.00 66.88 185 GLU A O 1
ATOM 1516 N N . GLN A 1 186 ? 89.327 12.590 -23.711 1.00 62.12 186 GLN A N 1
ATOM 1517 C CA . GLN A 1 186 ? 90.730 12.282 -24.002 1.00 62.12 186 GLN A CA 1
ATOM 1518 C C . GLN A 1 186 ? 91.489 13.487 -24.588 1.00 62.12 186 GLN A C 1
ATOM 1520 O O . GLN A 1 186 ? 92.610 13.769 -24.171 1.00 62.12 186 GLN A O 1
ATOM 1525 N N . LYS A 1 187 ? 90.880 14.262 -25.501 1.00 70.12 187 LYS A N 1
ATOM 1526 C CA . LYS A 1 187 ? 91.524 15.460 -26.080 1.00 70.12 187 LYS A CA 1
ATOM 1527 C C . LYS A 1 187 ? 91.612 16.603 -25.078 1.00 70.12 187 LYS A C 1
ATOM 1529 O O . LYS A 1 187 ? 92.610 17.325 -25.069 1.00 70.12 187 LYS A O 1
ATOM 1534 N N . ARG A 1 188 ? 90.587 16.783 -24.235 1.00 75.81 188 ARG A N 1
ATOM 1535 C CA . ARG A 1 188 ? 90.608 17.805 -23.176 1.00 75.81 188 ARG A CA 1
ATOM 1536 C C . ARG A 1 188 ? 91.659 17.477 -22.113 1.00 75.81 188 ARG A C 1
ATOM 1538 O O . ARG A 1 188 ? 92.424 18.367 -21.751 1.00 75.81 188 ARG A O 1
ATOM 1545 N N . LEU A 1 189 ? 91.768 16.211 -21.704 1.00 76.50 189 LEU A N 1
ATOM 1546 C CA . LEU A 1 189 ? 92.822 15.720 -20.810 1.00 76.50 189 LEU A CA 1
ATOM 1547 C C . LEU A 1 189 ? 94.218 15.906 -21.412 1.00 76.50 189 LEU A C 1
ATOM 1549 O O . LEU A 1 189 ? 95.090 16.456 -20.747 1.00 76.50 189 LEU A O 1
ATOM 1553 N N . GLN A 1 190 ? 94.424 15.559 -22.686 1.00 74.56 190 GLN A N 1
ATOM 1554 C CA . GLN A 1 190 ? 95.727 15.737 -23.337 1.00 74.56 190 GLN A CA 1
ATOM 1555 C C . GLN A 1 190 ? 96.129 17.214 -23.445 1.00 74.56 190 GLN A C 1
ATOM 1557 O O . GLN A 1 190 ? 97.298 17.564 -23.284 1.00 74.56 190 GLN A O 1
ATOM 1562 N N . LYS A 1 191 ? 95.153 18.099 -23.681 1.00 79.44 191 LYS A N 1
ATOM 1563 C CA . LYS A 1 191 ? 95.370 19.549 -23.713 1.00 79.44 191 LYS A CA 1
ATOM 1564 C C . LYS A 1 191 ? 95.743 20.093 -22.331 1.00 79.44 191 LYS A C 1
ATOM 1566 O O . LYS A 1 191 ? 96.652 20.911 -22.245 1.00 79.44 191 LYS A O 1
ATOM 1571 N N . LEU A 1 192 ? 95.105 19.605 -21.264 1.00 79.38 192 LEU A N 1
ATOM 1572 C CA . LEU A 1 192 ? 95.466 19.943 -19.882 1.00 79.38 192 LEU A CA 1
ATOM 1573 C C . LEU A 1 192 ? 96.864 19.426 -19.509 1.00 79.38 192 LEU A C 1
ATOM 1575 O O . LEU A 1 192 ? 97.649 20.176 -18.938 1.00 79.38 192 LEU A O 1
ATOM 1579 N N . ILE A 1 193 ? 97.215 18.194 -19.895 1.00 78.31 193 ILE A N 1
ATOM 1580 C CA . ILE A 1 193 ? 98.560 17.627 -19.688 1.00 78.31 193 ILE A CA 1
ATOM 1581 C C . ILE A 1 193 ? 99.623 18.451 -20.430 1.00 78.31 193 ILE A C 1
ATOM 1583 O O . ILE A 1 193 ? 100.689 18.722 -19.882 1.00 78.31 193 ILE A O 1
ATOM 1587 N N . ASN A 1 194 ? 99.343 18.885 -21.662 1.00 75.00 194 ASN A N 1
ATOM 1588 C CA . ASN A 1 194 ? 100.275 19.716 -22.426 1.00 75.00 194 ASN A CA 1
ATOM 1589 C C . ASN A 1 194 ? 100.430 21.127 -21.843 1.00 75.00 194 ASN A C 1
ATOM 1591 O O . ASN A 1 194 ? 101.544 21.639 -21.829 1.00 75.00 194 ASN A O 1
ATOM 1595 N N . LEU A 1 195 ? 99.358 21.732 -21.320 1.00 78.12 195 LEU A N 1
ATOM 1596 C CA . LEU A 1 195 ? 99.443 23.006 -20.595 1.00 78.12 195 LEU A CA 1
ATOM 1597 C C . LEU A 1 195 ? 100.257 22.865 -19.303 1.00 78.12 195 LEU A C 1
ATOM 1599 O O . LEU A 1 195 ? 101.073 23.730 -19.003 1.00 78.12 195 LEU A O 1
ATOM 1603 N N . TYR A 1 196 ? 100.096 21.751 -18.583 1.00 77.00 196 TYR A N 1
ATOM 1604 C CA . TYR A 1 196 ? 100.928 21.440 -17.421 1.00 77.00 196 TYR A CA 1
ATOM 1605 C C . TYR A 1 196 ? 102.413 21.303 -17.807 1.00 77.00 196 TYR A C 1
ATOM 1607 O O . TYR A 1 196 ? 103.269 21.883 -17.148 1.00 77.00 196 TYR A O 1
ATOM 1615 N N . LYS A 1 197 ? 102.726 20.628 -18.925 1.00 71.12 197 LYS A N 1
ATOM 1616 C CA . LYS A 1 197 ? 104.100 20.523 -19.455 1.00 71.12 197 LYS A CA 1
ATOM 1617 C C . LYS A 1 197 ? 104.683 21.855 -19.942 1.00 71.12 197 LYS A C 1
ATOM 1619 O O . LYS A 1 197 ? 105.883 22.050 -19.822 1.00 71.12 197 LYS A O 1
ATOM 1624 N N . GLN A 1 198 ? 103.867 22.762 -20.483 1.00 72.19 198 GLN A N 1
ATOM 1625 C CA . GLN A 1 198 ? 104.312 24.092 -20.932 1.00 72.19 198 GLN A CA 1
ATOM 1626 C C . GLN A 1 198 ? 104.568 25.077 -19.779 1.00 72.19 198 GLN A C 1
ATOM 1628 O O . GLN A 1 198 ? 105.240 26.082 -19.990 1.00 72.19 198 GLN A O 1
ATOM 1633 N N . GLY A 1 199 ? 104.046 24.803 -18.580 1.00 65.94 199 GLY A N 1
ATOM 1634 C CA . GLY A 1 199 ? 104.269 25.611 -17.377 1.00 65.94 199 GLY A CA 1
ATOM 1635 C C . GLY A 1 199 ? 105.479 25.200 -16.528 1.00 65.94 199 GLY A C 1
ATOM 1636 O O . GLY A 1 199 ? 105.698 25.805 -15.482 1.00 65.94 199 GLY A O 1
ATOM 1637 N N . LEU A 1 200 ? 106.249 24.188 -16.941 1.00 57.03 200 LEU A N 1
ATOM 1638 C CA . LEU A 1 200 ? 107.456 23.714 -16.252 1.00 57.03 200 LEU A CA 1
ATOM 1639 C C . LEU A 1 200 ? 108.703 24.149 -17.041 1.00 57.03 200 LEU A C 1
ATOM 1641 O O . LEU A 1 200 ? 108.884 23.683 -18.167 1.00 57.03 200 LEU A O 1
ATOM 1645 N N . PRO A 1 201 ? 109.550 25.047 -16.507 1.00 51.75 201 PRO A N 1
ATOM 1646 C CA . PRO A 1 201 ? 110.755 25.466 -17.200 1.00 51.75 201 PRO A CA 1
ATOM 1647 C C . PRO A 1 201 ? 111.937 24.517 -16.953 1.00 51.75 201 PRO A C 1
ATOM 1649 O O . PRO A 1 201 ? 112.157 24.053 -15.838 1.00 51.75 201 PRO A O 1
ATOM 1652 N N . GLU A 1 202 ? 112.718 24.391 -18.028 1.00 48.03 202 GLU A N 1
ATOM 1653 C CA . GLU A 1 202 ? 114.168 24.171 -18.084 1.00 48.03 202 GLU A CA 1
ATOM 1654 C C . GLU A 1 202 ? 114.720 22.742 -17.943 1.00 48.03 202 GLU A C 1
ATOM 1656 O O . GLU A 1 202 ? 114.314 21.973 -17.084 1.00 48.03 202 GLU A O 1
ATOM 1661 N N . ASN A 1 203 ? 115.658 22.438 -18.854 1.00 39.47 203 ASN A N 1
ATOM 1662 C CA . ASN A 1 203 ? 116.775 21.499 -18.738 1.00 39.47 203 ASN A CA 1
ATOM 1663 C C . ASN A 1 203 ? 116.558 20.230 -17.894 1.00 39.47 203 ASN A C 1
ATOM 1665 O O . ASN A 1 203 ? 116.549 20.267 -16.673 1.00 39.47 203 ASN A O 1
ATOM 1669 N N . ASP A 1 204 ? 116.585 19.059 -18.531 1.00 45.84 204 ASP A N 1
ATOM 1670 C CA . ASP A 1 204 ? 117.889 18.436 -18.766 1.00 45.84 204 ASP A CA 1
ATOM 1671 C C . ASP A 1 204 ? 117.801 17.114 -19.545 1.00 45.84 204 ASP A C 1
ATOM 1673 O O . ASP A 1 204 ? 117.001 16.220 -19.285 1.00 45.84 204 ASP A O 1
ATOM 1677 N N . THR A 1 205 ? 118.615 17.081 -20.594 1.00 38.81 205 THR A N 1
ATOM 1678 C CA . THR A 1 205 ? 119.506 15.992 -21.001 1.00 38.81 205 THR A CA 1
ATOM 1679 C C . THR A 1 205 ? 119.226 14.535 -20.554 1.00 38.81 205 THR A C 1
ATOM 1681 O O . THR A 1 205 ? 119.433 14.130 -19.422 1.00 38.81 205 THR A O 1
ATOM 1684 N N . TYR A 1 206 ? 118.896 13.733 -21.576 1.00 41.38 206 TYR A N 1
ATOM 1685 C CA . TYR A 1 206 ? 119.451 12.419 -21.954 1.00 41.38 206 TYR A CA 1
ATOM 1686 C C . TYR A 1 206 ? 119.485 11.200 -20.996 1.00 41.38 206 TYR A C 1
ATOM 1688 O O . TYR A 1 206 ? 120.054 11.200 -19.913 1.00 41.38 206 TYR A O 1
ATOM 1696 N N . THR A 1 207 ? 119.150 10.067 -21.636 1.00 36.34 207 THR A N 1
ATOM 1697 C CA . THR A 1 207 ? 119.753 8.715 -21.532 1.00 36.34 207 THR A CA 1
ATOM 1698 C C . THR A 1 207 ? 119.337 7.750 -20.408 1.00 36.34 207 THR A C 1
ATOM 1700 O O . THR A 1 207 ? 118.938 8.165 -19.328 1.00 36.34 207 THR A O 1
ATOM 1703 N N . PRO A 1 208 ? 119.335 6.431 -20.719 1.00 47.75 208 PRO A N 1
ATOM 1704 C CA . PRO A 1 208 ? 118.674 5.397 -19.936 1.00 47.75 208 PRO A CA 1
ATOM 1705 C C . PRO A 1 208 ? 119.529 4.917 -18.759 1.00 47.75 208 PRO A C 1
ATOM 1707 O O . PRO A 1 208 ? 120.744 5.076 -18.750 1.00 47.75 208 PRO A O 1
ATOM 1710 N N . LEU A 1 209 ? 118.833 4.292 -17.811 1.00 44.56 209 LEU A N 1
ATOM 1711 C CA . LEU A 1 209 ? 119.299 3.668 -16.570 1.00 44.56 209 LEU A CA 1
ATOM 1712 C C . LEU A 1 209 ? 120.768 3.197 -16.542 1.00 44.56 209 LEU A C 1
ATOM 1714 O O . LEU A 1 209 ? 121.126 2.225 -17.212 1.00 44.56 209 LEU A O 1
ATOM 1718 N N . LEU A 1 210 ? 121.528 3.805 -15.625 1.00 39.34 210 LEU A N 1
ATOM 1719 C CA . LEU A 1 210 ? 122.385 3.133 -14.642 1.00 39.34 210 LEU A CA 1
ATOM 1720 C C . LEU A 1 210 ? 122.259 3.865 -13.301 1.00 39.34 210 LEU A C 1
ATOM 1722 O O . LEU A 1 210 ? 122.300 5.115 -13.322 1.00 39.34 210 LEU A O 1
#

InterPro domains:
  IPR002394 Nicotinic acetylcholine receptor [PR00254] (40-56)
  IPR002394 Nicotinic acetylcholine receptor [PR00254] (74-88)
  IPR002394 Nicotinic acetylcholine receptor [PR00254] (92-104)
  IPR002394 Nicotinic acetylcholine receptor [PR00254] (110-128)
  IPR006201 Neurotransmitter-gated ion-channel [PTHR18945] (5-137)
  IPR006202 Neurotransmitter-gated ion-channel ligand-binding domain [PF02931] (5-133)
  IPR036719 Neurotransmitter-gated ion-channel transmembrane domain superfamily [SSF90112] (139-180)
  IPR036734 Neurotransmitter-gated ion-channel ligand-binding domain superfamily [G3DSA:2.70.170.10] (1-145)
  IPR036734 Neurotransmitter-gated ion-channel ligand-binding domain superfamily [SSF63712] (4-134)

Organism: Trichostrongylus colubriformis (NCBI:txid6319)

pLDDT: mean 83.97, std 14.07, range [36.34, 97.31]

Secondary structure (DSSP, 8-state):
--HHHHHHHHHHTTT--TTS---S-TTSPPPPPEEEEEEEEEEEEETTTTEEEEEEEEEEEEEEEEEE--GGGTTT--EEEE-GGGS-------TTBSSS----S--PPEEEETEEEEEE--EEEEEEE-------HHHHHHHHHHHHHHHHHHHHHHHHHHHHHHHHHHHHHHH-TTSS----HHHHHHHHHHHHHHTS----------

Radius of gyration: 46.88 Å; chains: 1; bounding box: 146×43×68 Å

Foldseek 3Di:
DPPLVVVLVCQLLPPDDQVDDQDPDPPDDDWDKDKDKDFPDFPDQDQVLQKTKTWMKIKIKTFHPSQADDCVSRVNDFKDWAFPVSHHDDDDFDPQASVPDGDFPDGGTWIAGNRRMIIGIGTGTGIGRHNDDPPPPVNVVVVVVVVVVVVVVVVVVVVVVVVVVVVVVVVVVVPPPPPPPPPPVVVVVVVVVVVVVVPDDDDDDDDDDD